Protein AF-A0A1K1NBU8-F1 (afdb_monomer_lite)

Foldseek 3Di:
DDDDDDDDDDDDDDDDDDDDDPVVVVVVVVVVVVVVVVVVVVVVVVVVVVVVVVVVVVVVVVVCVVVVAADDDDDPDDPDGFFDQKKKFEDAAQWLCNVLVCLVVVPADPHRMDPRPFNWHDHHDHPQFQQLRHPPDPDHLQRQFLVNCVNRNDAALGKGKTKMKIAGNDLADKFKKKKFKDKWFWDFDADPVRGTPVVDHIHTDPDPLLSLQCPLFKWKWKWDDDPPDIATGTPPPRMDIDIDRHMDMIMMMIHGHNFPLCLLVVNRRRDPHSVRSLVSLLCCQCCVSSQFAADDDDPDPVCRPVLRHDPDSDPVRSNVSSVVCVVVPVSVCRRRVRRVVSSVVNSVGGPDMDMIMGMDTPPPPD

Secondary structure (DSSP, 8-state):
------------------PPPHHHHHHHHHHHHHHHHHHHHHHHHHHHHHHHHHHHHHHHHHHHHHHTTS-----SS--PPPPPSEEEEE-SB--TTHHHHHHH-TTS-SSSB--TT----PPPB-TTS-SS-S--SS--GGG-BGGGHHHHS--TT-EEEEEEEEEESSTT-EEEEEEEEEEEEEE--B-TTSBB-TTSPPEE---HHHHHHHHHHSEEEEEEEETTEEEEEE--TTEEEEEEESSEEEEEEEE--SSHHHHHHT--TT---HHHHHHHHHHHHH-GGGT----S--S-TT-TTTTT--SS--HHHHHHHHHHHHH-HHHHHHHHHHHHHHHHHHHHH-SEEEEEEEEEE-----

pLDDT: mean 77.45, std 19.28, range [29.92, 98.06]

Structure (mmCIF, N/CA/C/O backbone):
data_AF-A0A1K1NBU8-F1
#
_entry.id   AF-A0A1K1NBU8-F1
#
loop_
_atom_site.group_PDB
_atom_site.id
_atom_site.type_symbol
_atom_site.label_atom_id
_atom_site.label_alt_id
_atom_site.label_comp_id
_atom_site.label_asym_id
_atom_site.label_entity_id
_atom_site.label_seq_id
_atom_site.pdbx_PDB_ins_code
_atom_site.Cartn_x
_atom_site.Cartn_y
_atom_site.Cartn_z
_atom_site.occupancy
_atom_site.B_iso_or_equiv
_atom_site.auth_seq_id
_atom_site.auth_comp_id
_atom_site.auth_asym_id
_atom_site.auth_atom_id
_atom_site.pdbx_PDB_model_num
ATOM 1 N N . MET A 1 1 ? 2.370 52.308 -29.254 1.00 31.05 1 MET A N 1
ATOM 2 C CA . MET A 1 1 ? 2.856 53.703 -29.295 1.00 31.05 1 MET A CA 1
ATOM 3 C C . MET A 1 1 ? 1.738 54.616 -28.825 1.00 31.05 1 MET A C 1
ATOM 5 O O . MET A 1 1 ? 0.657 54.473 -29.367 1.00 31.05 1 MET A O 1
ATOM 9 N N . SER A 1 2 ? 2.059 55.506 -27.872 1.00 33.78 2 SER A N 1
ATOM 10 C CA . SER A 1 2 ? 1.368 56.751 -27.459 1.00 33.78 2 SER A CA 1
ATOM 11 C C . SER A 1 2 ? -0.113 56.682 -27.047 1.00 33.78 2 SER A C 1
ATOM 13 O O . SER A 1 2 ? -0.916 56.074 -27.727 1.00 33.78 2 SER A O 1
ATOM 15 N N . ALA A 1 3 ? -0.595 57.335 -25.993 1.00 34.72 3 ALA A N 1
ATOM 16 C CA . ALA A 1 3 ? -0.037 58.286 -25.033 1.00 34.72 3 ALA A CA 1
ATOM 17 C C . ALA A 1 3 ? -0.920 58.157 -23.771 1.00 34.72 3 ALA A C 1
ATOM 19 O O . ALA A 1 3 ? -2.135 58.038 -23.886 1.00 34.72 3 ALA A O 1
ATOM 20 N N . LYS A 1 4 ? -0.336 57.926 -22.590 1.00 35.88 4 LYS A N 1
ATOM 21 C CA . LYS A 1 4 ? -0.165 58.949 -21.538 1.00 35.88 4 LYS A CA 1
ATOM 22 C C . LYS A 1 4 ? -1.468 59.712 -21.257 1.00 35.88 4 LYS A C 1
ATOM 24 O O . LYS A 1 4 ? -1.926 60.477 -22.089 1.00 35.88 4 LYS A O 1
ATOM 29 N N . ALA A 1 5 ? -2.116 59.366 -20.146 1.00 31.19 5 ALA A N 1
ATOM 30 C CA . ALA A 1 5 ? -1.955 60.068 -18.863 1.00 31.19 5 ALA A CA 1
ATOM 31 C C . ALA A 1 5 ? -2.835 61.328 -18.867 1.00 31.19 5 ALA A C 1
ATOM 33 O O . ALA A 1 5 ? -2.701 62.170 -19.741 1.00 31.19 5 ALA A O 1
ATOM 34 N N . PHE A 1 6 ? -3.907 61.317 -18.077 1.00 30.52 6 PHE A N 1
ATOM 35 C CA . PHE A 1 6 ? -3.931 61.933 -16.744 1.00 30.52 6 PHE A CA 1
ATOM 36 C C . PHE A 1 6 ? -3.823 63.458 -16.808 1.00 30.52 6 PHE A C 1
ATOM 38 O O . PHE A 1 6 ? -2.964 64.007 -17.483 1.00 30.52 6 PHE A O 1
ATOM 45 N N . ASP A 1 7 ? -4.689 64.088 -16.024 1.00 31.86 7 ASP A N 1
ATOM 46 C CA . ASP A 1 7 ? -4.753 65.518 -15.747 1.00 31.86 7 ASP A CA 1
ATOM 47 C C . ASP A 1 7 ? -5.231 66.414 -16.891 1.00 31.86 7 ASP A C 1
ATOM 49 O O . ASP A 1 7 ? -4.489 66.852 -17.760 1.00 31.86 7 ASP A O 1
ATOM 53 N N . ALA A 1 8 ? -6.484 66.847 -16.803 1.00 33.66 8 ALA A N 1
ATOM 54 C CA . ALA A 1 8 ? -6.771 67.939 -15.879 1.00 33.66 8 ALA A CA 1
ATOM 55 C C . ALA A 1 8 ? -8.261 68.288 -15.942 1.00 33.66 8 ALA A C 1
ATOM 57 O O . ALA A 1 8 ? -8.790 68.737 -16.957 1.00 33.66 8 ALA A O 1
ATOM 58 N N . LEU A 1 9 ? -8.922 68.147 -14.793 1.00 32.19 9 LEU A N 1
ATOM 59 C CA . LEU A 1 9 ? -9.909 69.130 -14.364 1.00 32.19 9 LEU A CA 1
ATOM 60 C C . LEU A 1 9 ? -9.382 70.537 -14.665 1.00 32.19 9 LEU A C 1
ATOM 62 O O . LEU A 1 9 ? -8.269 70.833 -14.243 1.00 32.19 9 LEU A O 1
ATOM 66 N N . SER A 1 10 ? -10.184 71.403 -15.292 1.00 32.91 10 SER A N 1
ATOM 67 C CA . SER A 1 10 ? -10.327 72.821 -14.911 1.00 32.91 10 SER A CA 1
ATOM 68 C C . SER A 1 10 ? -10.975 73.643 -16.031 1.00 32.91 10 SER A C 1
ATOM 70 O O . SER A 1 10 ? -10.410 73.773 -17.112 1.00 32.91 10 SER A O 1
ATOM 72 N N . LYS A 1 11 ? -12.101 74.278 -15.666 1.00 35.25 11 LYS A N 1
ATOM 73 C CA . LYS A 1 11 ? -12.740 75.473 -16.264 1.00 35.25 11 LYS A CA 1
ATOM 74 C C . LYS A 1 11 ? -13.507 75.223 -17.569 1.00 35.25 11 LYS A C 1
ATOM 76 O O . LYS A 1 11 ? -12.934 74.895 -18.593 1.00 35.25 11 LYS A O 1
ATOM 81 N N . SER A 1 12 ? -14.847 75.212 -17.543 1.00 30.58 12 SER A N 1
ATOM 82 C CA . SER A 1 12 ? -15.739 76.395 -17.432 1.00 30.58 12 SER A CA 1
ATOM 83 C C . SER A 1 12 ? -15.364 77.454 -18.474 1.00 30.58 12 SER A C 1
ATOM 85 O O . SER A 1 12 ? -14.200 77.787 -18.621 1.00 30.58 12 SER A O 1
ATOM 87 N N . SER A 1 13 ? -16.252 78.076 -19.228 1.00 32.72 13 SER A N 1
ATOM 88 C CA . SER A 1 13 ? -17.705 78.225 -19.211 1.00 32.72 13 SER A CA 1
ATOM 89 C C . SER A 1 13 ? -17.973 79.139 -20.405 1.00 32.72 13 SER A C 1
ATOM 91 O O . SER A 1 13 ? -17.231 80.100 -20.546 1.00 32.72 13 SER A O 1
ATOM 93 N N . ASP A 1 14 ? -18.995 78.884 -21.214 1.00 32.81 14 ASP A N 1
ATOM 94 C CA . ASP A 1 14 ? -19.857 79.961 -21.708 1.00 32.81 14 ASP A CA 1
ATOM 95 C C . ASP A 1 14 ? -21.120 79.350 -22.311 1.00 32.81 14 ASP A C 1
ATOM 97 O O . ASP A 1 14 ? -21.122 78.690 -23.348 1.00 32.81 14 ASP A O 1
ATOM 101 N N . VAL A 1 15 ? -22.203 79.529 -21.561 1.00 38.03 15 VAL A N 1
ATOM 102 C CA . VAL A 1 15 ? -23.571 79.210 -21.946 1.00 38.03 15 VAL A CA 1
ATOM 103 C C . VAL A 1 15 ? -24.198 80.495 -22.464 1.00 38.03 15 VAL A C 1
ATOM 105 O O . VAL A 1 15 ? -24.236 81.491 -21.748 1.00 38.03 15 VAL A O 1
ATOM 108 N N . SER A 1 16 ? -24.760 80.453 -23.669 1.00 29.92 16 SER A N 1
ATOM 109 C CA . SER A 1 16 ? -25.847 81.335 -24.105 1.00 29.92 16 SER A CA 1
ATOM 110 C C . SER A 1 16 ? -26.448 80.770 -25.396 1.00 29.92 16 SER A C 1
ATOM 112 O O . SER A 1 16 ? -25.702 80.418 -26.298 1.00 29.92 16 SER A O 1
ATOM 114 N N . SER A 1 17 ? -27.753 80.679 -25.627 1.00 35.19 17 SER A N 1
ATOM 115 C CA . SER A 1 17 ? -28.949 80.656 -24.782 1.00 35.19 17 SER A CA 1
ATOM 116 C C . SER A 1 17 ? -30.118 80.387 -25.741 1.00 35.19 17 SER A C 1
ATOM 118 O O . SER A 1 17 ? -30.305 81.130 -26.697 1.00 35.19 17 SER A O 1
ATOM 120 N N . VAL A 1 18 ? -30.919 79.347 -25.503 1.00 39.12 18 VAL A N 1
ATOM 121 C CA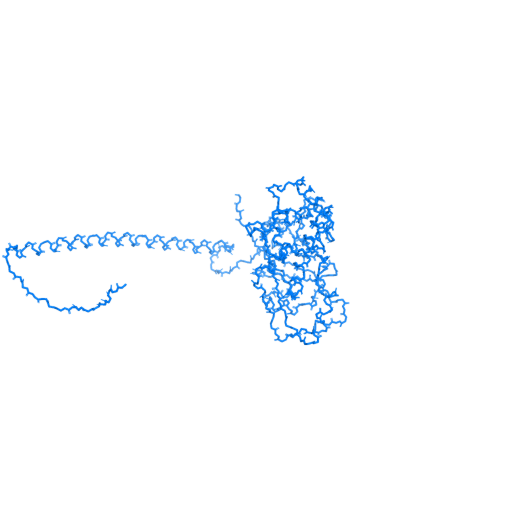 . VAL A 1 18 ? -32.333 79.309 -25.922 1.00 39.12 18 VAL A CA 1
ATOM 122 C C . VAL A 1 18 ? -33.097 78.615 -24.787 1.00 39.12 18 VAL A C 1
ATOM 124 O O . VAL A 1 18 ? -32.637 77.584 -24.294 1.00 39.12 18 VAL A O 1
ATOM 127 N N . PRO A 1 19 ? -34.193 79.206 -24.283 1.00 37.19 19 PRO A N 1
ATOM 128 C CA . PRO A 1 19 ? -34.644 78.989 -22.916 1.00 37.19 19 PRO A CA 1
ATOM 129 C C . PRO A 1 19 ? -35.511 77.735 -22.795 1.00 37.19 19 PRO A C 1
ATOM 131 O O . PRO A 1 19 ? -36.623 77.683 -23.315 1.00 37.19 19 PRO A O 1
ATOM 134 N N . GLN A 1 20 ? -35.043 76.752 -22.027 1.00 39.09 20 GLN A N 1
ATOM 135 C CA . GLN A 1 20 ? -35.946 75.846 -21.326 1.00 39.09 20 GLN A CA 1
ATOM 136 C C . GLN A 1 20 ? -36.119 76.380 -19.908 1.00 39.09 20 GLN A C 1
ATOM 138 O O . GLN A 1 20 ? -35.162 76.632 -19.181 1.00 39.09 20 GLN A O 1
ATOM 143 N N . THR A 1 21 ? -37.370 76.660 -19.575 1.00 45.50 21 THR A N 1
ATOM 144 C CA . THR A 1 21 ? -37.838 77.255 -18.327 1.00 45.50 21 THR A CA 1
ATOM 145 C C . THR A 1 21 ? -37.237 76.565 -17.100 1.00 45.50 21 THR A C 1
ATOM 147 O O . THR A 1 21 ? -37.168 75.340 -17.035 1.00 45.50 21 THR A O 1
ATOM 150 N N . ALA A 1 22 ? -36.866 77.350 -16.082 1.00 43.03 22 ALA A N 1
ATOM 151 C CA . ALA A 1 22 ? -36.301 76.866 -14.814 1.00 43.03 22 ALA A CA 1
ATOM 152 C C . ALA A 1 22 ? -37.199 75.845 -14.082 1.00 43.03 22 ALA A C 1
ATOM 154 O O . ALA A 1 22 ? -36.721 75.064 -13.269 1.00 43.03 22 ALA A O 1
ATOM 155 N N . GLN A 1 23 ? -38.496 75.798 -14.401 1.00 44.66 23 GLN A N 1
ATOM 156 C CA . GLN A 1 23 ? -39.409 74.760 -13.918 1.00 44.66 23 GLN A CA 1
ATOM 157 C C . GLN A 1 23 ? -39.287 73.430 -14.681 1.00 44.66 23 GLN A C 1
ATOM 159 O O . GLN A 1 23 ? -39.576 72.393 -14.100 1.00 44.66 23 GLN A O 1
ATOM 164 N N . SER A 1 24 ? -38.862 73.412 -15.949 1.00 47.19 24 SER A N 1
ATOM 165 C CA . SER A 1 24 ? -38.748 72.176 -16.741 1.00 47.19 24 SER A CA 1
ATOM 166 C C . SER A 1 24 ? -37.506 71.362 -16.373 1.00 47.19 24 SER A C 1
ATOM 168 O O . SER A 1 24 ? -37.615 70.150 -16.231 1.00 47.19 24 SER A O 1
ATOM 170 N N . GLN A 1 25 ? -36.355 72.010 -16.141 1.00 47.78 25 GLN A N 1
ATOM 171 C CA . GLN A 1 25 ? -35.139 71.315 -15.687 1.00 47.78 25 GLN A CA 1
ATOM 172 C C . GLN A 1 25 ? -35.276 70.784 -14.255 1.00 47.78 25 GLN A C 1
ATOM 174 O O . GLN A 1 25 ? -34.920 69.642 -14.004 1.00 47.78 25 GLN A O 1
ATOM 179 N N . VAL A 1 26 ? -35.879 71.553 -13.339 1.00 47.59 26 VAL A N 1
ATOM 180 C CA . VAL A 1 26 ? -36.121 71.103 -11.954 1.00 47.59 26 VAL A CA 1
ATOM 181 C C . VAL A 1 26 ? -37.129 69.949 -11.903 1.00 47.59 26 VAL A C 1
ATOM 183 O O . VAL A 1 26 ? -36.918 68.993 -11.165 1.00 47.59 26 VAL A O 1
ATOM 186 N N . ASN A 1 27 ? -38.191 69.982 -12.719 1.00 52.09 27 ASN A N 1
ATOM 187 C CA . ASN A 1 27 ? -39.161 68.883 -12.766 1.00 52.09 27 ASN A CA 1
ATOM 188 C C . ASN A 1 27 ? -38.612 67.625 -13.462 1.00 52.09 27 ASN A C 1
ATOM 190 O O . ASN A 1 27 ? -38.954 66.527 -13.028 1.00 52.09 27 ASN A O 1
ATOM 194 N N . GLN A 1 28 ? -37.772 67.754 -14.500 1.00 52.31 28 GLN A N 1
ATOM 195 C CA . GLN A 1 28 ? -37.094 66.608 -15.127 1.00 52.31 28 GLN A CA 1
ATOM 196 C C . GLN A 1 28 ? -36.031 66.003 -14.203 1.00 52.31 28 GLN A C 1
ATOM 198 O O . GLN A 1 28 ? -36.032 64.789 -14.024 1.00 52.31 28 GLN A O 1
ATOM 203 N N . ASP A 1 29 ? -35.217 66.823 -13.530 1.00 56.12 29 ASP A N 1
ATOM 204 C CA . ASP A 1 29 ? -34.244 66.346 -12.539 1.00 56.12 29 ASP A CA 1
ATOM 205 C C . ASP A 1 29 ? -34.929 65.672 -11.338 1.00 56.12 29 ASP A C 1
ATOM 207 O O . ASP A 1 29 ? -34.442 64.653 -10.847 1.00 56.12 29 ASP A O 1
ATOM 211 N N . ASP A 1 30 ? -36.077 66.176 -10.869 1.00 60.38 30 ASP A N 1
ATOM 212 C CA . ASP A 1 30 ? -36.839 65.548 -9.781 1.00 60.38 30 ASP A CA 1
ATOM 213 C C . ASP A 1 30 ? -37.566 64.262 -10.215 1.00 60.38 30 ASP A C 1
ATOM 215 O O . ASP A 1 30 ? -37.619 63.300 -9.442 1.00 60.38 30 ASP A O 1
ATOM 219 N N . GLU A 1 31 ? -38.107 64.201 -11.436 1.00 60.97 31 GLU A N 1
ATOM 220 C CA . GLU A 1 31 ? -38.686 62.986 -12.034 1.00 60.97 31 GLU A CA 1
ATOM 221 C C . GLU A 1 31 ? -37.622 61.900 -12.241 1.00 60.97 31 GLU A C 1
ATOM 223 O O . GLU A 1 31 ? -37.828 60.743 -11.856 1.00 60.97 31 GLU A O 1
ATOM 228 N N . ASP A 1 32 ? -36.463 62.264 -12.785 1.00 60.22 32 ASP A N 1
ATOM 229 C CA . ASP A 1 32 ? -35.364 61.339 -13.050 1.00 60.22 32 ASP A CA 1
ATOM 230 C C . ASP A 1 32 ? -34.676 60.906 -11.748 1.00 60.22 32 ASP A C 1
ATOM 232 O O . ASP A 1 32 ? -34.380 59.719 -11.574 1.00 60.22 32 ASP A O 1
ATOM 236 N N . ARG A 1 33 ? -34.549 61.792 -10.746 1.00 59.84 33 ARG A N 1
ATOM 237 C CA . ARG A 1 33 ? -34.148 61.410 -9.377 1.00 59.84 33 ARG A CA 1
ATOM 238 C C . ARG A 1 33 ? -35.159 60.471 -8.731 1.00 59.84 33 ARG A C 1
ATOM 240 O O . ARG A 1 33 ? -34.742 59.495 -8.106 1.00 59.84 33 ARG A O 1
ATOM 247 N N . LYS A 1 34 ? -36.469 60.702 -8.874 1.00 62.91 34 LYS A N 1
ATOM 248 C CA . LYS A 1 34 ? -37.507 59.790 -8.355 1.00 62.91 34 LYS A CA 1
ATOM 249 C C . LYS A 1 34 ? -37.447 58.421 -9.034 1.00 62.91 34 LYS A C 1
ATOM 251 O O . LYS A 1 34 ? -37.528 57.411 -8.335 1.00 62.91 34 LYS A O 1
ATOM 256 N N . LYS A 1 35 ? -37.227 58.360 -10.352 1.00 59.94 35 LYS A N 1
ATOM 257 C CA . LYS A 1 35 ? -37.050 57.103 -11.105 1.00 59.94 35 LYS A CA 1
ATOM 258 C C . LYS A 1 35 ? -35.768 56.371 -10.707 1.00 59.94 35 LYS A C 1
ATOM 260 O O . LYS A 1 35 ? -35.819 55.171 -10.441 1.00 59.94 35 LYS A O 1
ATOM 265 N N . LEU A 1 36 ? -34.644 57.073 -10.553 1.00 58.59 36 LEU A N 1
ATOM 266 C CA . LEU A 1 36 ? -33.380 56.498 -10.074 1.00 58.59 36 LEU A CA 1
ATOM 267 C C . LEU A 1 36 ? -33.479 55.994 -8.627 1.00 58.59 36 LEU A C 1
ATOM 269 O O . LEU A 1 36 ? -32.977 54.913 -8.313 1.00 58.59 36 LEU A O 1
ATOM 273 N N . LEU A 1 37 ? -34.167 56.727 -7.746 1.00 58.19 37 LEU A N 1
ATOM 274 C CA . LEU A 1 37 ? -34.439 56.298 -6.371 1.00 58.19 37 LEU A CA 1
ATOM 275 C C . LEU A 1 37 ? -35.391 55.094 -6.328 1.00 58.19 37 LEU A C 1
ATOM 277 O O . LEU A 1 37 ? -35.180 54.191 -5.520 1.00 58.19 37 LEU A O 1
ATOM 281 N N . ALA A 1 38 ? -36.396 55.032 -7.205 1.00 59.72 38 ALA A N 1
ATOM 282 C CA . ALA A 1 38 ? -37.303 53.889 -7.317 1.00 59.72 38 ALA A CA 1
ATOM 283 C C . ALA A 1 38 ? -36.588 52.632 -7.845 1.00 59.72 38 ALA A C 1
ATOM 285 O O . ALA A 1 38 ? -36.789 51.541 -7.309 1.00 59.72 38 ALA A O 1
ATOM 286 N N . ILE A 1 39 ? -35.693 52.778 -8.829 1.00 59.25 39 ILE A N 1
ATOM 287 C CA . ILE A 1 39 ? -34.855 51.684 -9.345 1.00 59.25 39 ILE A CA 1
ATOM 288 C C . ILE A 1 39 ? -33.865 51.206 -8.271 1.00 59.25 39 ILE A C 1
ATOM 290 O O . ILE A 1 39 ? -33.751 50.001 -8.047 1.00 59.25 39 ILE A O 1
ATOM 294 N N . ARG A 1 40 ? -33.206 52.123 -7.543 1.00 54.97 40 ARG A N 1
ATOM 295 C CA . ARG A 1 40 ? -32.315 51.774 -6.421 1.00 54.97 40 ARG A CA 1
ATOM 296 C C . ARG A 1 40 ? -33.061 51.067 -5.291 1.00 54.97 40 ARG A C 1
ATOM 298 O O . ARG A 1 40 ? -32.562 50.060 -4.805 1.00 54.97 40 ARG A O 1
ATOM 305 N N . LYS A 1 41 ? -34.265 51.515 -4.916 1.00 56.41 41 LYS A N 1
ATOM 306 C CA . LYS A 1 41 ? -35.107 50.836 -3.912 1.00 56.41 41 LYS A CA 1
ATOM 307 C C . LYS A 1 41 ? -35.545 49.443 -4.374 1.00 56.41 41 LYS A C 1
ATOM 309 O O . LYS A 1 41 ? -35.457 48.499 -3.596 1.00 56.41 41 LYS A O 1
ATOM 314 N N . ARG A 1 42 ? -35.952 49.282 -5.640 1.00 54.34 42 ARG A N 1
ATOM 315 C CA . ARG A 1 42 ? -36.339 47.976 -6.207 1.00 54.34 42 ARG A CA 1
ATOM 316 C C . ARG A 1 42 ? -35.165 46.994 -6.258 1.00 54.34 42 ARG A C 1
ATOM 318 O O . ARG A 1 42 ? -35.352 45.817 -5.963 1.00 54.34 42 ARG A O 1
ATOM 325 N N . ASN A 1 43 ? -33.965 47.469 -6.586 1.00 54.28 43 ASN A N 1
ATOM 326 C CA . ASN A 1 43 ? -32.761 46.642 -6.570 1.00 54.28 43 ASN A CA 1
ATOM 327 C C . ASN A 1 43 ? -32.313 46.335 -5.131 1.00 54.28 43 ASN A C 1
ATOM 329 O O . ASN A 1 43 ? -31.985 45.192 -4.849 1.00 54.28 43 ASN A O 1
ATOM 333 N N . LEU A 1 44 ? -32.396 47.287 -4.195 1.00 55.88 44 LEU A N 1
ATOM 334 C CA . LEU A 1 44 ? -32.039 47.080 -2.784 1.00 55.88 44 LEU A CA 1
ATOM 335 C C . LEU A 1 44 ? -32.964 46.073 -2.075 1.00 55.88 44 LEU A C 1
ATOM 337 O O . LEU A 1 44 ? -32.487 45.271 -1.284 1.00 55.88 44 LEU A O 1
ATOM 341 N N . ILE A 1 45 ? -34.263 46.050 -2.399 1.00 58.75 45 ILE A N 1
ATOM 342 C CA . ILE A 1 45 ? -35.212 45.041 -1.885 1.00 58.75 45 ILE A CA 1
ATOM 343 C C . ILE A 1 45 ? -34.903 43.645 -2.458 1.00 58.75 45 ILE A C 1
ATOM 345 O O . ILE A 1 45 ? -34.983 42.644 -1.743 1.00 58.75 45 ILE A O 1
ATOM 349 N N . ARG A 1 46 ? -34.496 43.563 -3.733 1.00 54.41 46 ARG A N 1
ATOM 350 C CA . ARG A 1 46 ? -34.045 42.306 -4.356 1.00 54.41 46 ARG A CA 1
ATOM 351 C C . ARG A 1 46 ? -32.712 41.814 -3.775 1.00 54.41 46 ARG A C 1
ATOM 353 O O . ARG A 1 46 ? -32.574 40.621 -3.544 1.00 54.41 46 ARG A O 1
ATOM 360 N N . PHE A 1 47 ? -31.774 42.710 -3.459 1.00 55.09 47 PHE A N 1
ATOM 361 C CA . PHE A 1 47 ? -30.527 42.353 -2.768 1.00 55.09 47 PHE A CA 1
ATOM 362 C C . PHE A 1 47 ? -30.754 41.975 -1.298 1.00 55.09 47 PHE A C 1
ATOM 364 O O . PHE A 1 47 ? -30.143 41.027 -0.821 1.00 55.09 47 PHE A O 1
ATOM 371 N N . GLY A 1 48 ? -31.661 42.656 -0.591 1.00 57.66 48 GLY A N 1
ATOM 372 C CA . GLY A 1 48 ? -31.997 42.338 0.799 1.00 57.66 48 GLY A CA 1
ATOM 373 C C . GLY A 1 48 ? -32.680 40.976 0.949 1.00 57.66 48 GLY A C 1
ATOM 374 O O . GLY A 1 48 ? -32.309 40.198 1.819 1.00 57.66 48 GLY A O 1
ATOM 375 N N . SER A 1 49 ? -33.626 40.647 0.063 1.00 62.75 49 SER A N 1
ATOM 376 C CA . SER A 1 49 ? -34.280 39.327 0.059 1.00 62.75 49 SER A CA 1
ATOM 377 C C . SER A 1 49 ? -33.331 38.196 -0.350 1.00 62.75 49 SER A C 1
ATOM 379 O O . SER A 1 49 ? -33.375 37.128 0.257 1.00 62.75 49 SER A O 1
ATOM 381 N N . LEU A 1 50 ? -32.423 38.436 -1.304 1.00 63.41 50 LEU A N 1
ATOM 382 C CA . LEU A 1 50 ? -31.393 37.464 -1.677 1.00 63.41 50 LEU A CA 1
ATOM 383 C C . LEU A 1 50 ? -30.366 37.247 -0.554 1.00 63.41 50 LEU A C 1
ATOM 385 O O . LEU A 1 50 ? -29.964 36.114 -0.320 1.00 63.41 50 LEU A O 1
ATOM 389 N N . ALA A 1 51 ? -29.981 38.300 0.174 1.00 66.31 51 ALA A N 1
ATOM 390 C CA . ALA A 1 51 ? -29.068 38.192 1.312 1.00 66.31 51 ALA A CA 1
ATOM 391 C C . ALA A 1 51 ? -29.689 37.413 2.482 1.00 66.31 51 ALA A C 1
ATOM 393 O O . ALA A 1 51 ? -29.011 36.592 3.092 1.00 66.31 51 ALA A O 1
ATOM 394 N N . VAL A 1 52 ? -30.983 37.613 2.763 1.00 73.56 52 VAL A N 1
ATOM 395 C CA . VAL A 1 52 ? -31.702 36.828 3.781 1.00 73.56 52 VAL A CA 1
ATOM 396 C C . VAL A 1 52 ? -31.818 35.364 3.356 1.00 73.56 52 VAL A C 1
ATOM 398 O O . VAL A 1 52 ? -31.552 34.485 4.168 1.00 73.56 52 VAL A O 1
ATOM 401 N N . LEU A 1 53 ? -32.143 35.081 2.089 1.00 70.56 53 LEU A N 1
ATOM 402 C CA . LEU A 1 53 ? -32.188 33.705 1.585 1.00 70.56 53 LEU A CA 1
ATOM 403 C C . LEU A 1 53 ? -30.806 33.040 1.652 1.00 70.56 53 LEU A C 1
ATOM 405 O O . LEU A 1 53 ? -30.698 31.918 2.129 1.00 70.56 53 LEU A O 1
ATOM 409 N N . ALA A 1 54 ? -29.749 33.739 1.236 1.00 71.12 54 ALA A N 1
ATOM 410 C CA . ALA A 1 54 ? -28.378 33.243 1.310 1.00 71.12 54 ALA A CA 1
ATOM 411 C C . ALA A 1 54 ? -27.939 32.995 2.759 1.00 71.12 54 ALA A C 1
ATOM 413 O O . ALA A 1 54 ? -27.289 31.992 3.026 1.00 71.12 54 ALA A O 1
ATOM 414 N N . PHE A 1 55 ? -28.340 33.851 3.703 1.00 73.75 55 PHE A N 1
ATOM 415 C CA . PHE A 1 55 ? -28.078 33.644 5.125 1.00 73.75 55 PHE A CA 1
ATOM 416 C C . PHE A 1 55 ? -28.841 32.437 5.681 1.00 73.75 55 PHE A C 1
ATOM 418 O O . PHE A 1 55 ? -28.269 31.657 6.429 1.00 73.75 55 PHE A O 1
ATOM 425 N N . VAL A 1 56 ? -30.102 32.236 5.285 1.00 78.50 56 VAL A N 1
ATOM 426 C CA . VAL A 1 56 ? -30.896 31.060 5.676 1.00 78.50 56 VAL A CA 1
ATOM 427 C C . VAL A 1 56 ? -30.307 29.780 5.081 1.00 78.50 56 VAL A C 1
ATOM 429 O O . VAL A 1 56 ? -30.156 28.794 5.793 1.00 78.50 56 VAL A O 1
ATOM 432 N N . VAL A 1 57 ? -29.910 29.797 3.807 1.00 74.75 57 VAL A N 1
ATOM 433 C CA . VAL A 1 57 ? -29.226 28.670 3.155 1.00 74.75 57 VAL A CA 1
ATOM 434 C C . VAL A 1 57 ? -27.872 28.405 3.809 1.00 74.75 57 VAL A C 1
ATOM 436 O O . VAL A 1 57 ? -27.539 27.251 4.039 1.00 74.75 57 VAL A O 1
ATOM 439 N N . TRP A 1 58 ? -27.116 29.439 4.181 1.00 76.25 58 TRP A N 1
ATOM 440 C CA . TRP A 1 58 ? -25.867 29.297 4.932 1.00 76.25 58 TRP A CA 1
ATOM 441 C C . TRP A 1 58 ? -26.101 28.753 6.349 1.00 76.25 58 TRP A C 1
ATOM 443 O O . TRP A 1 58 ? -25.333 27.919 6.821 1.00 76.25 58 TRP A O 1
ATOM 453 N N . LEU A 1 59 ? -27.198 29.137 7.008 1.00 75.25 59 LEU A N 1
ATOM 454 C CA . LEU A 1 59 ? -27.603 28.583 8.299 1.00 75.25 59 LEU A CA 1
ATOM 455 C C . LEU A 1 59 ? -27.947 27.094 8.167 1.00 75.25 59 LEU A C 1
ATOM 457 O O . LEU A 1 59 ? -27.476 26.284 8.951 1.00 75.25 59 LEU A O 1
ATOM 461 N N . PHE A 1 60 ? -28.706 26.703 7.141 1.00 68.62 60 PHE A N 1
ATOM 462 C CA . PHE A 1 60 ? -28.995 25.293 6.887 1.00 68.62 60 PHE A CA 1
ATOM 463 C C . PHE A 1 60 ? -27.769 24.515 6.415 1.00 68.62 60 PHE A C 1
ATOM 465 O O . PHE A 1 60 ? -27.634 23.366 6.797 1.00 68.62 60 PHE A O 1
ATOM 472 N N . ALA A 1 61 ? -26.850 25.116 5.660 1.00 64.12 61 ALA A N 1
ATOM 473 C CA . ALA A 1 61 ? -25.596 24.483 5.261 1.00 64.12 61 ALA A CA 1
ATOM 474 C C . ALA A 1 61 ? -24.651 24.294 6.454 1.00 64.12 61 ALA A C 1
ATOM 476 O O . ALA A 1 61 ? -23.999 23.264 6.556 1.00 64.12 61 ALA A O 1
ATOM 477 N N . THR A 1 62 ? -24.610 25.247 7.391 1.00 64.12 62 THR A N 1
ATOM 478 C CA . THR A 1 62 ? -23.850 25.101 8.642 1.00 64.12 62 THR A CA 1
ATOM 479 C C . THR A 1 62 ? -24.513 24.090 9.572 1.00 64.12 62 THR A C 1
ATOM 481 O O . THR A 1 62 ? -23.815 23.231 10.092 1.00 64.12 62 THR A O 1
ATOM 484 N N . ILE A 1 63 ? -25.844 24.091 9.714 1.00 57.91 63 ILE A N 1
ATOM 485 C CA . ILE A 1 63 ? -26.577 23.049 10.451 1.00 57.91 63 ILE A CA 1
ATOM 486 C C . ILE A 1 63 ? -26.374 21.682 9.791 1.00 57.91 63 ILE A C 1
ATOM 488 O O . ILE A 1 63 ? -26.105 20.725 10.500 1.00 57.91 63 ILE A O 1
ATOM 492 N N . ALA A 1 64 ? -26.441 21.571 8.464 1.00 56.94 64 ALA A N 1
ATOM 493 C CA . ALA A 1 64 ? -26.238 20.322 7.733 1.00 56.94 64 ALA A CA 1
ATOM 494 C C . ALA A 1 64 ? -24.792 19.835 7.831 1.00 56.94 64 ALA A C 1
ATOM 496 O O . ALA A 1 64 ? -24.585 18.657 8.065 1.00 56.94 64 ALA A O 1
ATOM 497 N N . TRP A 1 65 ? -23.793 20.716 7.750 1.00 53.28 65 TRP A N 1
ATOM 498 C CA . TRP A 1 65 ? -22.392 20.355 7.985 1.00 53.28 65 TRP A CA 1
ATOM 499 C C . TRP A 1 65 ? -22.157 19.909 9.438 1.00 53.28 65 TRP A C 1
ATOM 501 O O . TRP A 1 65 ? -21.450 18.937 9.682 1.00 53.28 65 TRP A O 1
ATOM 511 N N . PHE A 1 66 ? -22.824 20.545 10.409 1.00 47.19 66 PHE A N 1
ATOM 512 C CA . PHE A 1 66 ? -22.808 20.110 11.811 1.00 47.19 66 PHE A CA 1
ATOM 513 C C . PHE A 1 66 ? -23.586 18.803 12.055 1.00 47.19 66 PHE A C 1
ATOM 515 O O . PHE A 1 66 ? -23.182 18.016 12.906 1.00 47.19 66 PHE A O 1
ATOM 522 N N . THR A 1 67 ? -24.673 18.557 11.321 1.00 53.22 67 THR A N 1
ATOM 523 C CA . THR A 1 67 ? -25.533 17.364 11.457 1.00 53.22 67 THR A CA 1
ATOM 524 C C . THR A 1 67 ? -24.948 16.168 10.705 1.00 53.22 67 THR A C 1
ATOM 526 O O . THR A 1 67 ? -25.047 15.040 11.168 1.00 53.22 67 THR A O 1
ATOM 529 N N . SER A 1 68 ? -24.277 16.408 9.579 1.00 53.09 68 SER A N 1
ATOM 530 C CA . SER A 1 68 ? -23.647 15.379 8.751 1.00 53.09 68 SER A CA 1
ATOM 531 C C . SER A 1 68 ? -22.336 14.864 9.339 1.00 53.09 68 SER A C 1
ATOM 533 O O . SER A 1 68 ? -21.799 13.898 8.810 1.00 53.09 68 SER A O 1
ATOM 535 N N . ASN A 1 69 ? -21.825 15.483 10.412 1.00 48.09 69 ASN A N 1
ATOM 536 C CA . ASN A 1 69 ? -20.557 15.085 11.015 1.00 48.09 69 ASN A CA 1
ATOM 537 C C . ASN A 1 69 ? -20.674 14.512 12.436 1.00 48.09 69 ASN A C 1
ATOM 539 O O . ASN A 1 69 ? -19.644 14.146 12.995 1.00 48.09 69 ASN A O 1
ATOM 543 N N . ARG A 1 70 ? -21.872 14.443 13.054 1.00 47.50 70 ARG A N 1
ATOM 544 C CA . ARG A 1 70 ? -22.078 13.839 14.394 1.00 47.50 70 ARG A CA 1
ATOM 545 C C . ARG A 1 70 ? -23.511 13.334 14.587 1.00 47.50 70 ARG A C 1
ATOM 547 O O . ARG A 1 70 ? -24.461 14.074 14.355 1.00 47.50 70 ARG A O 1
ATOM 554 N N . SER A 1 71 ? -23.672 12.120 15.116 1.00 48.28 71 SER A N 1
ATOM 555 C CA . SER A 1 71 ? -24.941 11.636 15.672 1.00 48.28 71 SER A CA 1
ATOM 556 C C . SER A 1 71 ? -25.317 12.476 16.901 1.00 48.28 71 SER A C 1
ATOM 558 O O . SER A 1 71 ? -24.679 12.382 17.952 1.00 48.28 71 SER A O 1
ATOM 560 N N . VAL A 1 72 ? -26.317 13.349 16.769 1.00 45.72 72 VAL A N 1
ATOM 561 C CA . VAL A 1 72 ? -26.810 14.199 17.863 1.00 45.72 72 VAL A CA 1
ATOM 562 C C . VAL A 1 72 ? -27.988 13.505 18.548 1.00 45.72 72 VAL A C 1
ATOM 564 O O . VAL A 1 72 ? -29.104 13.532 18.037 1.00 45.72 72 VAL A O 1
ATOM 567 N N . GLU A 1 73 ? -27.770 12.925 19.729 1.00 42.66 73 GLU A N 1
ATOM 568 C CA . GLU A 1 73 ? -28.869 12.574 20.636 1.00 42.66 73 GLU A CA 1
ATOM 569 C C . GLU A 1 73 ? -29.281 13.814 21.442 1.00 42.66 73 GLU A C 1
ATOM 571 O O . GLU A 1 73 ? -28.527 14.352 22.254 1.00 42.66 73 GLU A O 1
ATOM 576 N N . GLY A 1 74 ? -30.488 14.315 21.174 1.00 36.12 74 GLY A N 1
ATOM 577 C CA . GLY A 1 74 ? -31.050 15.492 21.827 1.00 36.12 74 GLY A CA 1
ATOM 578 C C . GLY A 1 74 ? -31.925 15.135 23.026 1.00 36.12 74 GLY A C 1
ATOM 579 O O . GLY A 1 74 ? -33.094 14.802 22.860 1.00 36.12 74 GLY A O 1
ATOM 580 N N . SER A 1 75 ? -31.404 15.325 24.238 1.00 38.56 75 SER A N 1
ATOM 581 C CA . SER A 1 75 ? -32.221 15.659 25.410 1.00 38.56 75 SER A CA 1
ATOM 582 C C . SER A 1 75 ? -31.623 16.895 26.075 1.00 38.56 75 SER A C 1
ATOM 584 O O . SER A 1 75 ? -30.409 17.004 26.248 1.00 38.56 75 SER A O 1
ATOM 586 N N . GLY A 1 76 ? -32.475 17.886 26.336 1.00 38.19 76 GLY A N 1
ATOM 587 C CA . GLY A 1 76 ? -32.081 19.242 26.692 1.00 38.19 76 GLY A CA 1
ATOM 588 C C . GLY A 1 76 ? -31.099 19.310 27.862 1.00 38.19 76 GLY A C 1
ATOM 589 O O . GLY A 1 76 ? -31.292 18.674 28.892 1.00 38.19 76 GLY A O 1
ATOM 590 N N . MET A 1 77 ? -30.107 20.194 27.711 1.00 36.00 77 MET A N 1
ATOM 591 C CA . MET A 1 77 ? -29.239 20.707 28.778 1.00 36.00 77 MET A CA 1
ATOM 592 C C . MET A 1 77 ? -27.941 19.930 29.089 1.00 36.00 77 MET A C 1
ATOM 594 O O . MET A 1 77 ? -27.504 19.894 30.229 1.00 36.00 77 MET A O 1
ATOM 598 N N . GLN A 1 78 ? -27.244 19.413 28.073 1.00 31.62 78 GLN A N 1
ATOM 599 C CA . GLN A 1 78 ? -25.768 19.400 27.990 1.00 31.62 78 GLN A CA 1
ATOM 600 C C . GLN A 1 78 ? -25.369 18.894 26.599 1.00 31.62 78 GLN A C 1
ATOM 602 O O . GLN A 1 78 ? -25.524 17.716 26.304 1.00 31.62 78 GLN A O 1
ATOM 607 N N . ILE A 1 79 ? -24.850 19.767 25.729 1.00 34.50 79 ILE A N 1
ATOM 608 C CA . ILE A 1 79 ? -24.252 19.329 24.461 1.00 34.50 79 ILE A CA 1
ATOM 609 C C . ILE A 1 79 ? -22.884 18.730 24.804 1.00 34.50 79 ILE A C 1
ATOM 611 O O . ILE A 1 79 ? -21.885 19.441 24.890 1.00 34.50 79 ILE A O 1
ATOM 615 N N . LYS A 1 80 ? -22.849 17.424 25.063 1.00 35.97 80 LYS A N 1
ATOM 616 C CA . LYS A 1 80 ? -21.632 16.621 24.943 1.00 35.97 80 LYS A CA 1
ATOM 617 C C . LYS A 1 80 ? -21.736 15.880 23.619 1.00 35.97 80 LYS A C 1
ATOM 619 O O . LYS A 1 80 ? -22.804 15.370 23.299 1.00 35.97 80 LYS A O 1
ATOM 624 N N . ALA A 1 81 ? -20.658 15.864 22.839 1.00 40.28 81 ALA A N 1
ATOM 625 C CA . ALA A 1 81 ? -20.582 14.964 21.697 1.00 40.28 81 ALA A CA 1
ATOM 626 C C . ALA A 1 81 ? -20.847 13.544 22.223 1.00 40.28 81 ALA A C 1
ATOM 628 O O . ALA A 1 81 ? -20.127 13.092 23.116 1.00 40.28 81 ALA A O 1
ATOM 629 N N . GLY A 1 82 ? -21.920 12.904 21.752 1.00 49.81 82 GLY A N 1
ATOM 630 C CA . GLY A 1 82 ? -22.110 11.475 21.973 1.00 49.81 82 GLY A CA 1
ATOM 631 C C . GLY A 1 82 ? -20.891 10.758 21.409 1.00 49.81 82 GLY A C 1
ATOM 632 O O . GLY A 1 82 ? -20.385 11.157 20.355 1.00 49.81 82 GLY A O 1
ATOM 633 N N . GLY A 1 83 ? -20.366 9.781 22.145 1.00 63.88 83 GLY A N 1
ATOM 634 C CA . GLY A 1 83 ? -19.256 8.988 21.635 1.00 63.88 83 GLY A CA 1
ATOM 635 C C . GLY A 1 83 ? -19.662 8.262 20.353 1.00 63.88 83 GLY A C 1
ATOM 636 O O . GLY A 1 83 ? -20.850 8.017 20.137 1.00 63.88 83 GLY A O 1
ATOM 637 N N . MET A 1 84 ? -18.699 7.929 19.492 1.00 75.25 84 MET A N 1
ATOM 638 C CA . MET A 1 84 ? -18.992 7.040 18.361 1.00 75.25 84 MET A CA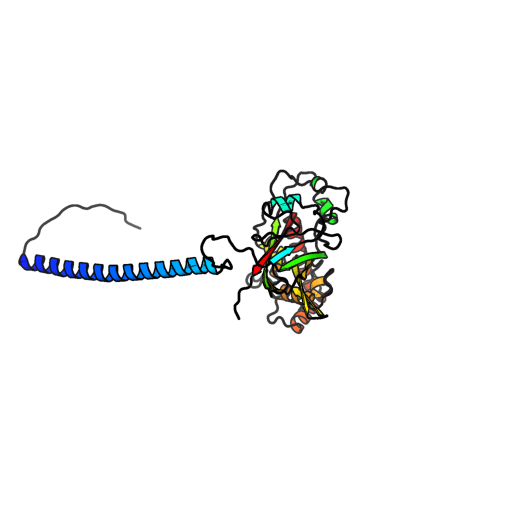 1
ATOM 639 C C . MET A 1 84 ? -19.568 5.716 18.888 1.00 75.25 84 MET A C 1
ATOM 641 O O . MET A 1 84 ? -19.125 5.255 19.941 1.00 75.25 84 MET A O 1
ATOM 645 N N . PRO A 1 85 ? -20.517 5.076 18.180 1.00 85.88 85 PRO A N 1
ATOM 646 C CA . PRO A 1 85 ? -21.158 3.841 18.640 1.00 85.88 85 PRO A CA 1
ATOM 647 C C . PRO A 1 85 ? -20.255 2.609 18.472 1.00 85.88 85 PRO A C 1
ATOM 649 O O . PRO A 1 85 ? -20.739 1.475 18.475 1.00 85.88 85 PRO A O 1
ATOM 652 N N . PHE A 1 86 ? -18.956 2.824 18.280 1.00 87.00 86 PHE A N 1
ATOM 653 C CA . PHE A 1 86 ? -17.945 1.797 18.142 1.00 87.00 86 PHE A CA 1
ATOM 654 C C . PHE A 1 86 ? -16.583 2.306 18.609 1.00 87.00 86 PHE A C 1
ATOM 656 O O . PHE A 1 86 ? -16.307 3.508 18.628 1.00 87.00 86 PHE A O 1
ATOM 663 N N . GLU A 1 87 ? -15.723 1.354 18.932 1.00 87.12 87 GLU A N 1
ATOM 664 C CA . GLU A 1 87 ? -14.302 1.539 19.178 1.00 87.12 87 GLU A CA 1
ATOM 665 C C . GLU A 1 87 ? -13.511 0.653 18.210 1.00 87.12 87 GLU A C 1
ATOM 667 O O . GLU A 1 87 ? -13.979 -0.410 17.800 1.00 87.12 87 GLU A O 1
ATOM 672 N N . LEU A 1 88 ? -12.302 1.071 17.851 1.00 86.69 88 LEU A N 1
ATOM 673 C CA . LEU A 1 88 ? -11.327 0.221 17.180 1.00 86.69 88 LEU A CA 1
ATOM 674 C C . LEU A 1 88 ? -10.308 -0.280 18.202 1.00 86.69 88 LEU A C 1
ATOM 676 O O . LEU A 1 88 ? -9.871 0.480 19.069 1.00 86.69 88 LEU A O 1
ATOM 680 N N . LYS A 1 89 ? -9.901 -1.543 18.086 1.00 85.38 89 LYS A N 1
ATOM 681 C CA . LYS A 1 89 ? -8.861 -2.158 18.917 1.00 85.38 89 LYS A CA 1
ATOM 682 C C . LYS A 1 89 ? -7.753 -2.771 18.082 1.00 85.38 89 LYS A C 1
ATOM 684 O O . LYS A 1 89 ? -7.988 -3.207 16.964 1.00 85.38 89 LYS A O 1
ATOM 689 N N . THR A 1 90 ? -6.558 -2.857 18.649 1.00 82.56 90 THR A N 1
ATOM 690 C CA . THR A 1 90 ? -5.411 -3.561 18.063 1.00 82.56 90 THR A CA 1
ATOM 691 C C . THR A 1 90 ? -4.785 -4.480 19.101 1.00 82.56 90 THR A C 1
ATOM 693 O O . THR A 1 90 ? -4.893 -4.253 20.307 1.00 82.56 90 THR A O 1
ATOM 696 N N . SER A 1 91 ? -4.125 -5.539 18.642 1.00 76.25 91 SER A N 1
ATOM 697 C CA . SER A 1 91 ? -3.430 -6.495 19.506 1.00 76.25 91 SER A CA 1
ATOM 698 C C . SER A 1 91 ? -2.016 -6.734 18.998 1.00 76.25 91 SER A C 1
ATOM 700 O O . SER A 1 91 ? -1.829 -6.985 17.809 1.00 76.25 91 SER A O 1
ATOM 702 N N . GLY A 1 92 ? -1.032 -6.708 19.891 1.00 76.69 92 GLY A N 1
ATOM 703 C CA . GLY A 1 92 ? 0.371 -6.912 19.547 1.00 76.69 92 GLY A CA 1
ATOM 704 C C . GLY A 1 92 ? 1.298 -6.260 20.567 1.00 76.69 92 GLY A C 1
ATOM 705 O O . GLY A 1 92 ? 0.892 -5.971 21.694 1.00 76.69 92 GLY A O 1
ATOM 706 N N . THR A 1 93 ? 2.537 -6.016 20.159 1.00 74.25 93 THR A N 1
ATOM 707 C CA . THR A 1 93 ? 3.561 -5.320 20.941 1.00 74.25 93 THR A CA 1
ATOM 708 C C . THR A 1 93 ? 3.974 -4.015 20.268 1.00 74.25 93 THR A C 1
ATOM 710 O O . THR A 1 93 ? 3.647 -3.759 19.108 1.00 74.25 93 THR A O 1
ATOM 713 N N . THR A 1 94 ? 4.724 -3.192 21.000 1.00 73.81 94 THR A N 1
ATOM 714 C CA . THR A 1 94 ? 5.374 -1.999 20.451 1.00 73.81 94 THR A CA 1
ATOM 715 C C . THR A 1 94 ? 6.317 -2.372 19.311 1.00 73.81 94 THR A C 1
ATOM 717 O O . THR A 1 94 ? 7.053 -3.357 19.402 1.00 73.81 94 THR A O 1
ATOM 720 N N . ALA A 1 95 ? 6.293 -1.569 18.255 1.00 76.94 95 ALA A N 1
ATOM 721 C CA . ALA A 1 95 ? 7.090 -1.781 17.060 1.00 76.94 95 ALA A CA 1
ATOM 722 C C . ALA A 1 95 ? 8.497 -1.155 17.180 1.00 76.94 95 ALA A C 1
ATOM 724 O O . ALA A 1 95 ? 8.696 -0.202 17.938 1.00 76.94 95 ALA A O 1
ATOM 725 N N . LEU A 1 96 ? 9.472 -1.662 16.422 1.00 81.00 96 LEU A N 1
ATOM 726 C CA . LEU A 1 96 ? 10.848 -1.144 16.362 1.00 81.00 96 LEU A CA 1
ATOM 727 C C . LEU A 1 96 ? 10.884 0.350 15.985 1.00 81.00 96 LEU A C 1
ATOM 729 O O . LEU A 1 96 ? 11.607 1.139 16.593 1.00 81.00 96 LEU A O 1
ATOM 733 N N . TYR A 1 97 ? 10.034 0.746 15.037 1.00 83.00 97 TYR A N 1
ATOM 734 C CA . TYR A 1 97 ? 9.905 2.107 14.516 1.00 83.00 97 TYR A CA 1
ATOM 735 C C . TYR A 1 97 ? 8.852 2.955 15.262 1.00 83.00 97 TYR A C 1
ATOM 737 O O . TYR A 1 97 ? 8.418 3.996 14.759 1.00 83.00 97 TYR A O 1
ATOM 745 N N . GLN A 1 98 ?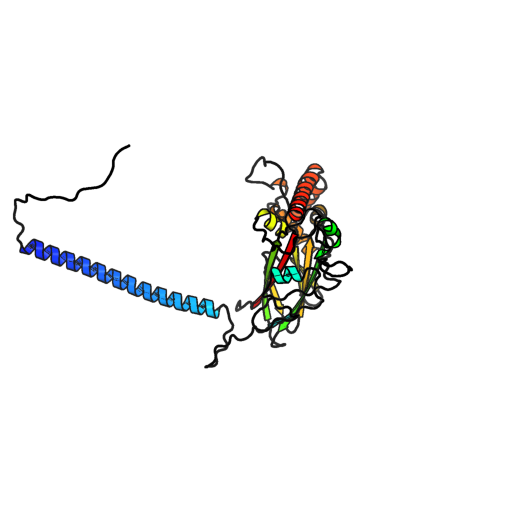 8.424 2.560 16.474 1.00 80.31 98 GLN A N 1
ATOM 746 C CA . GLN A 1 98 ? 7.381 3.280 17.229 1.00 80.31 98 GLN A CA 1
ATOM 747 C C . GLN A 1 98 ? 7.732 4.755 17.470 1.00 80.31 98 GLN A C 1
ATOM 749 O O . GLN A 1 98 ? 6.851 5.609 17.414 1.00 80.31 98 GLN A O 1
ATOM 754 N N . THR A 1 99 ? 9.005 5.079 17.709 1.00 81.81 99 THR A N 1
ATOM 755 C CA . THR A 1 99 ? 9.440 6.471 17.908 1.00 81.81 99 THR A CA 1
ATOM 756 C C . THR A 1 99 ? 9.106 7.346 16.696 1.00 81.81 99 THR A C 1
ATOM 758 O O . THR A 1 99 ? 8.572 8.436 16.879 1.00 81.81 99 THR A O 1
ATOM 761 N N . ARG A 1 100 ? 9.322 6.845 15.470 1.00 85.38 100 ARG A N 1
ATOM 762 C CA . ARG A 1 100 ? 8.946 7.543 14.226 1.00 85.38 100 ARG A CA 1
ATOM 763 C C . ARG A 1 100 ? 7.442 7.585 14.017 1.00 85.38 100 ARG A C 1
ATOM 765 O O . ARG A 1 100 ? 6.907 8.604 13.603 1.00 85.38 100 ARG A O 1
ATOM 772 N N . THR A 1 101 ? 6.744 6.517 14.390 1.00 81.19 101 THR A N 1
ATOM 773 C CA . THR A 1 101 ? 5.273 6.498 14.358 1.00 81.19 101 THR A CA 1
ATOM 774 C C . THR A 1 101 ? 4.691 7.606 15.242 1.00 81.19 101 THR A C 1
ATOM 776 O O . THR A 1 101 ? 3.793 8.320 14.814 1.00 81.19 101 THR A O 1
ATOM 779 N N . ASN A 1 102 ? 5.238 7.803 16.445 1.00 81.69 102 ASN A N 1
ATOM 780 C CA . ASN A 1 102 ? 4.805 8.861 17.362 1.00 81.69 102 ASN A CA 1
ATOM 781 C C . ASN A 1 102 ? 5.174 10.266 16.863 1.00 81.69 102 ASN A C 1
ATOM 783 O O . ASN A 1 102 ? 4.494 11.227 17.201 1.00 81.69 102 ASN A O 1
ATOM 787 N N . GLU A 1 103 ? 6.251 10.405 16.091 1.00 85.00 103 GLU A N 1
ATOM 788 C CA . GLU A 1 103 ? 6.620 11.673 15.455 1.00 85.00 103 GLU A CA 1
ATOM 789 C C . GLU A 1 103 ? 5.634 12.049 14.342 1.00 85.00 103 GLU A C 1
ATOM 791 O O . GLU A 1 103 ? 5.165 13.185 14.299 1.00 85.00 103 GLU A O 1
ATOM 796 N N . ILE A 1 104 ? 5.284 11.084 13.484 1.00 83.44 104 ILE A N 1
ATOM 797 C CA . ILE A 1 104 ? 4.331 11.271 12.379 1.00 83.44 104 ILE A CA 1
ATOM 798 C C . ILE A 1 104 ? 2.908 11.471 12.920 1.00 83.44 104 ILE A C 1
ATOM 800 O O . ILE A 1 104 ? 2.167 12.331 12.443 1.00 83.44 104 ILE A O 1
ATOM 804 N N . PHE A 1 105 ? 2.531 10.706 13.946 1.00 80.19 105 PHE A N 1
ATOM 805 C CA . PHE A 1 105 ? 1.201 10.720 14.549 1.00 80.19 105 PHE A CA 1
ATOM 806 C C . PHE A 1 105 ? 1.265 11.063 16.049 1.00 80.19 105 PHE A C 1
ATOM 808 O O . PHE A 1 105 ? 0.934 10.231 16.897 1.00 80.19 105 PHE A O 1
ATOM 815 N N . PRO A 1 106 ? 1.620 12.306 16.423 1.00 75.88 106 PRO A N 1
ATOM 816 C CA . PRO A 1 106 ? 1.829 12.691 17.826 1.00 75.88 106 PRO A CA 1
ATOM 817 C C . PRO A 1 106 ? 0.555 12.642 18.676 1.00 75.88 106 PRO A C 1
ATOM 819 O O . PRO A 1 106 ? 0.624 12.614 19.903 1.00 75.88 106 PRO A O 1
ATOM 822 N N . ASN A 1 107 ? -0.609 12.626 18.024 1.00 71.94 107 ASN A N 1
ATOM 823 C CA . ASN A 1 107 ? -1.916 12.538 18.668 1.00 71.94 107 ASN A CA 1
ATOM 824 C C . ASN A 1 107 ? -2.536 11.137 18.578 1.00 71.94 107 ASN A C 1
ATOM 826 O O . ASN A 1 107 ? -3.652 10.949 19.068 1.00 71.94 107 ASN A O 1
ATOM 830 N N . ALA A 1 108 ? -1.860 10.167 17.948 1.00 66.81 108 ALA A N 1
ATOM 831 C CA . ALA A 1 108 ? -2.370 8.807 17.913 1.00 66.81 108 ALA A CA 1
ATOM 832 C C . ALA A 1 108 ? -2.351 8.234 19.337 1.00 66.81 108 ALA A C 1
ATOM 834 O O . ALA A 1 108 ? -1.324 8.292 20.022 1.00 66.81 108 ALA A O 1
ATOM 835 N N . PRO A 1 109 ? -3.476 7.692 19.825 1.00 61.91 109 PRO A N 1
ATOM 836 C CA . PRO A 1 109 ? -3.499 7.086 21.141 1.00 61.91 109 PRO A CA 1
ATOM 837 C C . PRO A 1 109 ? -2.512 5.914 21.171 1.00 61.91 109 PRO A C 1
ATOM 839 O O . PRO A 1 109 ? -2.562 5.024 20.324 1.00 61.91 109 PRO A O 1
ATOM 842 N N . SER A 1 110 ? -1.647 5.874 22.188 1.00 57.91 110 SER A N 1
ATOM 843 C CA . SER A 1 110 ? -0.756 4.730 22.468 1.00 57.91 110 SER A CA 1
ATOM 844 C C . SER A 1 110 ? -1.515 3.497 22.986 1.00 57.91 110 SER A C 1
ATOM 846 O O . SER A 1 110 ? -0.914 2.570 23.524 1.00 57.91 110 SER A O 1
ATOM 848 N N . ALA A 1 111 ? -2.846 3.522 22.913 1.00 58.72 111 ALA A N 1
ATOM 849 C CA . ALA A 1 111 ? -3.727 2.521 23.474 1.00 58.72 111 ALA A CA 1
ATOM 850 C C . ALA A 1 111 ? -4.067 1.458 22.428 1.00 58.72 111 ALA A C 1
ATOM 852 O O . ALA A 1 111 ? -4.270 1.758 21.255 1.00 58.72 111 ALA A O 1
ATOM 853 N N . SER A 1 112 ? -4.246 0.225 22.893 1.00 59.94 112 SER A N 1
ATOM 854 C CA . SER A 1 112 ? -4.803 -0.886 22.116 1.00 59.94 112 SER A CA 1
ATOM 855 C C . SER A 1 112 ? -6.288 -0.703 21.775 1.00 59.94 112 SER A C 1
ATOM 857 O O . SER A 1 112 ? -6.920 -1.630 21.278 1.00 59.94 112 SER A O 1
ATOM 859 N N . THR A 1 113 ? -6.905 0.430 22.125 1.00 59.78 113 THR A N 1
ATOM 860 C CA . THR A 1 113 ? -8.339 0.700 21.965 1.00 59.78 113 THR A CA 1
ATOM 861 C C . THR A 1 113 ? -8.586 2.205 21.842 1.00 59.78 113 THR A C 1
ATOM 863 O O . THR A 1 113 ? -8.029 2.986 22.617 1.00 59.78 113 THR A O 1
ATOM 866 N N . THR A 1 114 ? -9.427 2.626 20.896 1.00 65.19 114 THR A N 1
ATOM 867 C CA . THR A 1 114 ? -9.877 4.022 20.767 1.00 65.19 114 THR A CA 1
ATOM 868 C C . THR A 1 114 ? -10.903 4.362 21.839 1.00 65.19 114 THR A C 1
ATOM 870 O O . THR A 1 114 ? -11.806 3.568 22.075 1.00 65.19 114 THR A O 1
ATOM 873 N N . SER A 1 115 ? -10.854 5.563 22.417 1.00 55.34 115 SER A N 1
ATOM 874 C CA . SER A 1 115 ? -11.920 6.065 23.289 1.00 55.34 115 SER A CA 1
ATOM 875 C C . SER A 1 115 ? -12.765 7.113 22.563 1.00 55.34 115 SER A C 1
ATOM 877 O O . SER A 1 115 ? -12.243 8.145 22.152 1.00 55.34 115 SER A O 1
ATOM 879 N N . GLY A 1 116 ? -14.064 6.827 22.396 1.00 51.19 116 GLY A N 1
ATOM 880 C CA . GLY A 1 116 ? -15.217 7.730 22.199 1.00 51.19 116 GLY A CA 1
ATOM 881 C C . GLY A 1 116 ? -15.171 8.939 21.242 1.00 51.19 116 GLY A C 1
ATOM 882 O O . GLY A 1 116 ? -16.197 9.590 21.093 1.00 51.19 116 GLY A O 1
ATOM 883 N N . GLY A 1 117 ? -14.061 9.289 20.597 1.00 55.56 117 GLY A N 1
ATOM 884 C CA . GLY A 1 117 ? -13.935 10.536 19.833 1.00 55.56 117 GLY A CA 1
ATOM 885 C C . GLY A 1 117 ? -12.815 10.588 18.794 1.00 55.56 117 GLY A C 1
ATOM 886 O O . GLY A 1 117 ? -12.826 11.515 17.995 1.00 55.56 117 GLY A O 1
ATOM 887 N N . ASN A 1 118 ? -11.901 9.610 18.767 1.00 62.78 118 ASN A N 1
ATOM 888 C CA . ASN A 1 118 ? -10.864 9.475 17.737 1.00 62.78 118 ASN A CA 1
ATOM 889 C C . ASN A 1 118 ? -10.850 8.025 17.212 1.00 62.78 118 ASN A C 1
ATOM 891 O O . ASN A 1 118 ? -10.313 7.164 17.910 1.00 62.78 118 ASN A O 1
ATOM 895 N N . PRO A 1 119 ? -11.409 7.725 16.022 1.00 66.50 119 PRO A N 1
ATOM 896 C CA . PRO A 1 119 ? -11.429 6.378 15.427 1.00 66.50 119 PRO A CA 1
ATOM 897 C C . PRO A 1 119 ? -10.077 5.975 14.820 1.00 66.50 119 PRO A C 1
ATOM 899 O O . PRO A 1 119 ? -10.032 5.201 13.871 1.00 66.50 119 PRO A O 1
ATOM 902 N N . THR A 1 120 ? -8.972 6.513 15.330 1.00 66.69 120 THR A N 1
ATOM 903 C CA . THR A 1 120 ? -7.629 6.250 14.813 1.00 66.69 120 THR A CA 1
ATOM 904 C C . THR A 1 120 ? -6.876 5.399 15.822 1.00 66.69 120 THR A C 1
ATOM 906 O O . THR A 1 120 ? -6.784 5.748 17.001 1.00 66.69 120 THR A O 1
ATOM 909 N N . ILE A 1 121 ? -6.327 4.282 15.357 1.00 67.19 121 ILE A N 1
ATOM 910 C CA . ILE A 1 121 ? -5.520 3.349 16.149 1.00 67.19 121 ILE A CA 1
ATOM 911 C C . ILE A 1 121 ? -4.061 3.411 15.717 1.00 67.19 121 ILE A C 1
ATOM 913 O O . ILE A 1 121 ? -3.762 3.519 14.531 1.00 67.19 121 ILE A O 1
ATOM 917 N N . SER A 1 122 ? -3.151 3.261 16.679 1.00 72.12 122 SER A N 1
ATOM 918 C CA . SER A 1 122 ? -1.796 2.812 16.363 1.00 72.12 122 SER A CA 1
ATOM 919 C C . SER A 1 122 ? -1.824 1.291 16.226 1.00 72.12 122 SER A C 1
ATOM 921 O O . SER A 1 122 ? -2.244 0.587 17.153 1.00 72.12 122 SER A O 1
ATOM 923 N N . TRP A 1 123 ? -1.404 0.771 15.074 1.00 74.56 123 TRP A N 1
ATOM 924 C CA . TRP A 1 123 ? -1.328 -0.673 14.869 1.00 74.56 123 TRP A CA 1
ATOM 925 C C . TRP A 1 123 ? -0.215 -1.249 15.734 1.00 74.56 123 TRP A C 1
ATOM 927 O O . TRP A 1 123 ? 0.957 -0.913 15.571 1.00 74.56 123 TRP A O 1
ATOM 937 N N . LEU A 1 124 ? -0.594 -2.124 16.662 1.00 71.50 124 LEU A N 1
ATOM 938 C CA . LEU A 1 124 ? 0.369 -2.952 17.369 1.00 71.50 124 LEU A CA 1
ATOM 939 C C . LEU A 1 124 ? 0.798 -4.087 16.440 1.00 71.50 124 LEU A C 1
ATOM 941 O O . LEU A 1 124 ? -0.031 -4.683 15.751 1.00 71.50 124 LEU A O 1
ATOM 945 N N . VAL A 1 125 ? 2.095 -4.380 16.419 1.00 69.38 125 VAL A N 1
ATOM 946 C CA . VAL A 1 125 ? 2.665 -5.403 15.537 1.00 69.38 125 VAL A CA 1
ATOM 947 C C . VAL A 1 125 ? 2.745 -6.740 16.263 1.00 69.38 125 VAL A C 1
ATOM 949 O O . VAL A 1 125 ? 2.958 -6.795 17.474 1.00 69.38 125 VAL A O 1
ATOM 952 N N . ASN A 1 126 ? 2.591 -7.842 15.539 1.00 63.00 126 ASN A N 1
ATOM 953 C CA . ASN A 1 126 ? 2.876 -9.180 16.048 1.00 63.00 126 ASN A CA 1
ATOM 954 C C . ASN A 1 126 ? 3.851 -9.907 15.108 1.00 63.00 126 ASN A C 1
ATOM 956 O O . ASN A 1 126 ? 4.177 -9.411 14.031 1.00 63.00 126 ASN A O 1
ATOM 960 N N . GLN A 1 127 ? 4.328 -11.089 15.511 1.00 58.34 127 GLN A N 1
ATOM 961 C CA . GLN A 1 127 ? 5.302 -11.860 14.727 1.00 58.34 127 GLN A CA 1
ATOM 962 C C . GLN A 1 127 ? 4.797 -12.218 13.312 1.00 58.34 127 GLN A C 1
ATOM 964 O O . GLN A 1 127 ? 5.602 -12.382 12.404 1.00 58.34 127 GLN A O 1
ATOM 969 N N . GLY A 1 128 ? 3.479 -12.314 13.107 1.00 56.84 128 GLY A N 1
ATOM 970 C CA . GLY A 1 128 ? 2.858 -12.582 11.807 1.00 56.84 128 GLY A CA 1
ATOM 971 C C . GLY A 1 128 ? 2.572 -11.336 10.961 1.00 56.84 128 GLY A C 1
ATOM 972 O O . GLY A 1 128 ? 2.092 -11.479 9.842 1.00 56.84 128 GLY A O 1
ATOM 973 N N . SER A 1 129 ? 2.844 -10.123 11.462 1.00 62.69 129 SER A N 1
ATOM 974 C CA . SER A 1 129 ? 2.498 -8.876 10.766 1.00 62.69 129 SER A CA 1
ATOM 975 C C . SER A 1 129 ? 3.411 -8.541 9.583 1.00 62.69 129 SER A C 1
ATOM 977 O O . SER A 1 129 ? 3.032 -7.719 8.758 1.00 62.69 129 SER A O 1
ATOM 979 N N . ASN A 1 130 ? 4.589 -9.170 9.498 1.00 62.31 130 ASN A N 1
ATOM 980 C CA . ASN A 1 130 ? 5.566 -9.112 8.397 1.00 62.31 130 ASN A CA 1
ATOM 981 C C . ASN A 1 130 ? 5.867 -7.709 7.803 1.00 62.31 130 ASN A C 1
ATOM 983 O O . ASN A 1 130 ? 6.257 -7.582 6.653 1.00 62.31 130 ASN A O 1
ATOM 987 N N . ILE A 1 131 ? 5.742 -6.637 8.596 1.00 65.44 131 ILE A N 1
ATOM 988 C CA . ILE A 1 131 ? 6.137 -5.256 8.221 1.00 65.44 131 ILE A CA 1
ATOM 989 C C . ILE A 1 131 ? 7.616 -4.985 8.553 1.00 65.44 131 ILE A C 1
ATOM 991 O O . ILE A 1 131 ? 8.029 -3.837 8.631 1.00 65.44 131 ILE A O 1
ATOM 995 N N . ASN A 1 132 ? 8.415 -6.018 8.856 1.00 67.81 132 ASN A N 1
ATOM 996 C CA . ASN A 1 132 ? 9.797 -5.898 9.369 1.00 67.81 132 ASN A CA 1
ATOM 997 C C . ASN A 1 132 ? 9.978 -4.887 10.526 1.00 67.81 132 ASN A C 1
ATOM 999 O O . ASN A 1 132 ? 11.078 -4.507 10.900 1.00 67.81 132 ASN A O 1
ATOM 1003 N N . ASN A 1 133 ? 8.875 -4.514 11.174 1.00 70.88 133 ASN A N 1
ATOM 1004 C CA . ASN A 1 133 ? 8.801 -3.555 12.270 1.00 70.88 133 ASN A CA 1
ATOM 1005 C C . ASN A 1 133 ? 8.753 -4.274 13.633 1.00 70.88 133 ASN A C 1
ATOM 1007 O O . ASN A 1 133 ? 8.424 -3.687 14.664 1.00 70.88 133 ASN A O 1
ATOM 1011 N N . TYR A 1 134 ? 9.033 -5.579 13.652 1.00 64.12 134 TYR A N 1
ATOM 1012 C CA . TYR A 1 134 ? 9.118 -6.359 14.879 1.00 64.12 134 TYR A CA 1
ATOM 1013 C C . TYR A 1 134 ? 10.534 -6.276 15.448 1.00 64.12 134 TYR A C 1
ATOM 1015 O O . TYR A 1 134 ? 11.511 -6.554 14.756 1.00 64.12 134 TYR A O 1
ATOM 1023 N N . ASN A 1 135 ? 10.643 -5.938 16.732 1.00 60.22 135 ASN A N 1
ATOM 1024 C CA . ASN A 1 135 ? 11.916 -5.927 17.440 1.00 60.22 135 ASN A CA 1
ATOM 1025 C C . ASN A 1 135 ? 12.317 -7.364 17.832 1.00 60.22 135 ASN A C 1
ATOM 1027 O O . ASN A 1 135 ? 12.100 -7.802 18.960 1.00 60.22 135 ASN A O 1
ATOM 1031 N N . GLY A 1 136 ? 12.815 -8.128 16.857 1.00 55.44 136 GLY A N 1
ATOM 1032 C CA . GLY A 1 136 ? 13.352 -9.481 17.049 1.00 55.44 136 GLY A CA 1
ATOM 1033 C C . GLY A 1 136 ? 14.875 -9.531 17.207 1.00 55.44 136 GLY A C 1
ATOM 1034 O O . GLY A 1 136 ? 15.435 -10.618 17.329 1.00 55.44 136 GLY A O 1
ATOM 1035 N N . SER A 1 137 ? 15.534 -8.374 17.176 1.00 58.94 137 SER A N 1
ATOM 1036 C CA . SER A 1 137 ? 16.986 -8.193 17.208 1.00 58.94 137 SER A CA 1
ATOM 1037 C C . SER A 1 137 ? 17.430 -7.490 18.488 1.00 58.94 137 SER A C 1
ATOM 1039 O O . SER A 1 137 ? 16.688 -6.690 19.042 1.00 58.94 137 SER A O 1
ATOM 1041 N N . ASP A 1 138 ? 18.686 -7.671 18.891 1.00 63.66 138 ASP A N 1
ATOM 1042 C CA . ASP A 1 138 ? 19.287 -6.873 19.973 1.00 63.66 138 ASP A CA 1
ATOM 1043 C C . ASP A 1 138 ? 19.561 -5.404 19.569 1.00 63.66 138 ASP A C 1
ATOM 1045 O O . ASP A 1 138 ? 19.966 -4.607 20.413 1.00 63.66 138 ASP A O 1
ATOM 1049 N N . LYS A 1 139 ? 19.357 -5.035 18.291 1.00 74.12 139 LYS A N 1
ATOM 1050 C CA . LYS A 1 139 ? 19.565 -3.675 17.773 1.00 74.12 139 LYS A CA 1
ATOM 1051 C C . LYS A 1 139 ? 18.352 -2.775 18.023 1.00 74.12 139 LYS A C 1
ATOM 1053 O O . LYS A 1 139 ? 17.207 -3.140 17.766 1.00 74.12 139 LYS A O 1
ATOM 1058 N N . THR A 1 140 ? 18.621 -1.553 18.455 1.00 79.44 140 THR A N 1
ATOM 1059 C CA . THR A 1 140 ? 17.672 -0.436 18.486 1.00 79.44 140 THR A CA 1
ATOM 1060 C C . THR A 1 140 ? 17.646 0.295 17.143 1.00 79.44 140 THR A C 1
ATOM 1062 O O . THR A 1 140 ? 18.580 0.183 16.355 1.00 79.44 140 THR A O 1
ATOM 1065 N N . LEU A 1 141 ? 16.615 1.115 16.894 1.00 79.81 141 LEU A N 1
ATOM 1066 C CA . LEU A 1 141 ? 16.523 1.942 15.679 1.00 79.81 141 LEU A CA 1
ATOM 1067 C C . LEU A 1 141 ? 17.803 2.750 15.396 1.00 79.81 141 LEU A C 1
ATOM 1069 O O . LEU A 1 141 ? 18.207 2.887 14.250 1.00 79.81 141 LEU A O 1
ATOM 1073 N N . LYS A 1 142 ? 18.473 3.240 16.446 1.00 83.06 142 LYS A N 1
ATOM 1074 C CA . LYS A 1 142 ? 19.702 4.042 16.330 1.00 83.06 142 LYS A CA 1
ATOM 1075 C C . LYS A 1 142 ? 20.917 3.245 15.852 1.00 83.06 142 LYS A C 1
ATOM 1077 O O . LYS A 1 142 ? 21.925 3.837 15.495 1.00 83.06 142 LYS A O 1
ATOM 1082 N N . GLU A 1 143 ? 20.841 1.920 15.898 1.00 84.94 143 GLU A N 1
ATOM 1083 C CA . GLU A 1 143 ? 21.912 1.000 15.505 1.00 84.94 143 GLU A CA 1
ATOM 1084 C C . GLU A 1 143 ? 21.665 0.392 14.115 1.00 84.94 143 GLU A C 1
ATOM 1086 O O . GLU A 1 143 ? 22.444 -0.451 13.662 1.00 84.94 143 GLU A O 1
ATOM 1091 N N . ILE A 1 144 ? 20.579 0.801 13.450 1.00 85.25 144 ILE A N 1
ATOM 1092 C CA . ILE A 1 144 ? 20.212 0.382 12.098 1.00 85.25 144 ILE A CA 1
ATOM 1093 C C . ILE A 1 144 ? 20.677 1.459 11.125 1.00 85.25 144 ILE A C 1
ATOM 1095 O O . ILE A 1 144 ? 20.295 2.625 11.221 1.00 85.25 144 ILE A O 1
ATOM 1099 N N . THR A 1 145 ? 21.507 1.048 10.178 1.00 87.00 145 THR A N 1
ATOM 1100 C CA . THR A 1 145 ? 22.012 1.908 9.107 1.00 87.00 145 THR A CA 1
ATOM 1101 C C . THR A 1 145 ? 21.197 1.729 7.829 1.00 87.00 145 THR A C 1
ATOM 1103 O O . THR A 1 145 ? 20.473 0.746 7.662 1.00 87.00 145 THR A O 1
ATOM 1106 N N . LYS A 1 146 ? 21.362 2.636 6.859 1.00 82.88 146 LYS A N 1
ATOM 1107 C CA . LYS A 1 146 ? 20.745 2.507 5.527 1.00 82.88 146 LYS A CA 1
ATOM 1108 C C . LYS A 1 146 ? 21.105 1.184 4.825 1.00 82.88 146 LYS A C 1
ATOM 1110 O O . LYS A 1 146 ? 20.290 0.660 4.067 1.00 82.88 146 LYS A O 1
ATOM 1115 N N . ILE A 1 147 ? 22.292 0.622 5.077 1.00 82.06 147 ILE A N 1
ATOM 1116 C CA . ILE A 1 147 ? 22.716 -0.655 4.476 1.00 82.06 147 ILE A CA 1
ATOM 1117 C C . ILE A 1 147 ? 22.103 -1.880 5.170 1.00 82.06 147 ILE A C 1
ATOM 1119 O O . ILE A 1 147 ? 21.945 -2.912 4.528 1.00 82.06 147 ILE A O 1
ATOM 1123 N N . ASP A 1 148 ? 21.681 -1.758 6.433 1.00 81.88 148 ASP A N 1
ATOM 1124 C CA . ASP A 1 148 ? 20.931 -2.809 7.135 1.00 81.88 148 ASP A CA 1
ATOM 1125 C C . ASP A 1 148 ? 19.464 -2.910 6.632 1.00 81.88 148 ASP A C 1
ATOM 1127 O O . ASP A 1 148 ? 18.692 -3.738 7.114 1.00 81.88 148 ASP A O 1
ATOM 1131 N N . SER A 1 149 ? 19.039 -2.078 5.668 1.00 73.06 149 SER A N 1
ATOM 1132 C CA . SER A 1 149 ? 17.649 -2.010 5.178 1.00 73.06 149 SER A CA 1
ATOM 1133 C C . SER A 1 149 ? 17.103 -3.325 4.611 1.00 73.06 149 SER A C 1
ATOM 1135 O O . SER A 1 149 ? 15.893 -3.516 4.632 1.00 73.06 149 SER A O 1
ATOM 1137 N N . SER A 1 150 ? 17.947 -4.262 4.174 1.00 74.88 150 SER A N 1
ATOM 1138 C CA . SER A 1 150 ? 17.497 -5.604 3.773 1.00 74.88 150 SER A CA 1
ATOM 1139 C C . SER A 1 150 ? 16.936 -6.433 4.930 1.00 74.88 150 SER A C 1
ATOM 1141 O O . SER A 1 150 ? 16.092 -7.297 4.707 1.00 74.88 150 SER A O 1
ATOM 1143 N N . ASP A 1 151 ? 17.411 -6.178 6.151 1.00 78.50 151 ASP A N 1
ATOM 1144 C CA . ASP A 1 151 ? 17.101 -6.983 7.335 1.00 78.50 151 ASP A CA 1
ATOM 1145 C C . ASP A 1 151 ? 16.002 -6.332 8.190 1.00 78.50 151 ASP A C 1
ATOM 1147 O O . ASP A 1 151 ? 15.300 -7.024 8.927 1.00 78.50 151 ASP A O 1
ATOM 1151 N N . TYR A 1 152 ? 15.845 -5.006 8.085 1.00 80.31 152 TYR A N 1
ATOM 1152 C CA . TYR A 1 152 ? 14.912 -4.217 8.903 1.00 80.31 152 TYR A CA 1
ATOM 1153 C C . TYR A 1 152 ? 13.916 -3.377 8.091 1.00 80.31 152 TYR A C 1
ATOM 1155 O O . TYR A 1 152 ? 12.909 -2.919 8.623 1.00 80.31 152 TYR A O 1
ATOM 1163 N N . GLY A 1 153 ? 14.180 -3.159 6.805 1.00 82.69 153 GLY A N 1
ATOM 1164 C CA . GLY A 1 153 ? 13.346 -2.356 5.918 1.00 82.69 153 GLY A CA 1
ATOM 1165 C C . GLY A 1 153 ? 12.351 -3.184 5.111 1.00 82.69 153 GLY A C 1
ATOM 1166 O O . GLY A 1 153 ? 12.280 -4.409 5.209 1.00 82.69 153 GLY A O 1
ATOM 1167 N N . LEU A 1 154 ? 11.570 -2.480 4.297 1.00 88.12 154 LEU A N 1
ATOM 1168 C CA . LEU A 1 154 ? 10.704 -3.071 3.283 1.00 88.12 154 LEU A CA 1
ATOM 1169 C C . LEU A 1 154 ? 11.397 -2.977 1.925 1.00 88.12 154 LEU A C 1
ATOM 1171 O O . LEU A 1 154 ? 12.114 -2.017 1.650 1.00 88.12 154 LEU A O 1
ATOM 1175 N N . GLY A 1 155 ? 11.131 -3.943 1.060 1.00 91.12 155 GLY A N 1
ATOM 1176 C CA . GLY A 1 155 ? 11.570 -3.912 -0.331 1.00 91.12 155 GLY A CA 1
ATOM 1177 C C . GLY A 1 155 ? 10.702 -4.800 -1.216 1.00 91.12 155 GLY A C 1
ATOM 1178 O O . GLY A 1 155 ? 9.803 -5.475 -0.697 1.00 91.12 155 GLY A O 1
ATOM 1179 N N . PRO A 1 156 ? 10.975 -4.845 -2.529 1.00 94.12 156 PRO A N 1
ATOM 1180 C CA . PRO A 1 156 ? 10.252 -5.709 -3.453 1.00 94.12 156 PRO A CA 1
ATOM 1181 C C . PRO A 1 156 ? 10.162 -7.150 -2.929 1.00 94.12 156 PRO A C 1
ATOM 1183 O O . PRO A 1 156 ? 11.152 -7.732 -2.489 1.00 94.12 156 PRO A O 1
ATOM 1186 N N . GLY A 1 157 ? 8.954 -7.714 -2.932 1.00 92.62 157 GLY A N 1
ATOM 1187 C CA . GLY A 1 157 ? 8.637 -9.043 -2.397 1.00 92.62 157 GLY A CA 1
ATOM 1188 C C . GLY A 1 157 ? 8.165 -9.051 -0.941 1.00 92.62 157 GLY A C 1
ATOM 1189 O O . GLY A 1 157 ? 7.621 -10.060 -0.478 1.00 92.62 157 GLY A O 1
ATOM 1190 N N . SER A 1 158 ? 8.316 -7.936 -0.223 1.00 91.50 158 SER A N 1
ATOM 1191 C CA . SER A 1 158 ? 7.780 -7.781 1.131 1.00 91.50 158 SER A CA 1
ATOM 1192 C C . SER A 1 158 ? 6.251 -7.808 1.111 1.00 91.50 158 SER A C 1
ATOM 1194 O O . SER A 1 158 ? 5.612 -7.383 0.156 1.00 91.50 158 SER A O 1
ATOM 1196 N N . ASN A 1 159 ? 5.645 -8.359 2.151 1.00 92.31 159 ASN A N 1
ATOM 1197 C CA . ASN A 1 159 ? 4.199 -8.542 2.262 1.00 92.31 159 ASN A CA 1
ATOM 1198 C C . ASN A 1 159 ? 3.847 -8.718 3.732 1.00 92.31 159 ASN A C 1
ATOM 1200 O O . ASN A 1 159 ? 4.725 -9.056 4.513 1.00 92.31 159 ASN A O 1
ATOM 1204 N N . GLY A 1 160 ? 2.593 -8.557 4.133 1.00 89.31 160 GLY A N 1
ATOM 1205 C CA . GLY A 1 160 ? 2.231 -8.804 5.521 1.00 89.31 160 GLY A CA 1
ATOM 1206 C C . GLY A 1 160 ? 0.767 -8.605 5.846 1.00 89.31 160 GLY A C 1
ATOM 1207 O O . GLY A 1 160 ? -0.081 -8.471 4.965 1.00 89.31 160 GLY A O 1
ATOM 1208 N N . ILE A 1 161 ? 0.484 -8.633 7.148 1.00 88.19 161 ILE A N 1
ATOM 1209 C CA . ILE A 1 161 ? -0.875 -8.635 7.679 1.00 88.19 161 ILE A CA 1
ATOM 1210 C C . ILE A 1 161 ? -1.006 -7.612 8.806 1.00 88.19 161 ILE A C 1
ATOM 1212 O O . ILE A 1 161 ? -0.250 -7.596 9.778 1.00 88.19 161 ILE A O 1
ATOM 1216 N N . LEU A 1 162 ? -2.040 -6.797 8.702 1.00 87.06 162 LEU A N 1
ATOM 1217 C CA . LEU A 1 162 ? -2.460 -5.820 9.685 1.00 87.06 162 LEU A CA 1
ATOM 1218 C C . LEU A 1 162 ? -3.802 -6.287 10.272 1.00 87.06 162 LEU A C 1
ATOM 1220 O O . LEU A 1 162 ? -4.749 -6.531 9.530 1.00 87.06 162 LEU A O 1
ATOM 1224 N N . LYS A 1 163 ? -3.905 -6.418 11.606 1.00 87.50 163 LYS A N 1
ATOM 1225 C CA . LYS A 1 163 ? -5.169 -6.771 12.292 1.00 87.50 163 LYS A CA 1
ATOM 1226 C C . LYS A 1 163 ? -5.682 -5.705 13.257 1.00 87.50 163 LYS A C 1
ATOM 1228 O O . LYS A 1 163 ? -4.922 -5.175 14.068 1.00 87.50 163 LYS A O 1
ATOM 1233 N N . PHE A 1 164 ? -6.982 -5.442 13.186 1.00 88.12 164 PHE A N 1
ATOM 1234 C CA . PHE A 1 164 ? -7.705 -4.598 14.132 1.00 88.12 164 PHE A CA 1
ATOM 1235 C C . PHE A 1 164 ? -9.095 -5.171 14.393 1.00 88.12 164 PHE A C 1
ATOM 1237 O O . PHE A 1 164 ? -9.586 -5.992 13.629 1.00 88.12 164 PHE A O 1
ATOM 1244 N N . THR A 1 165 ? -9.746 -4.734 15.461 1.00 89.88 165 THR A N 1
ATOM 1245 C CA . THR A 1 165 ? -11.076 -5.203 15.847 1.00 89.88 165 THR A CA 1
ATOM 1246 C C . THR A 1 165 ? -12.031 -4.028 15.931 1.00 89.88 165 THR A C 1
ATOM 1248 O O . THR A 1 165 ? -11.738 -3.044 16.608 1.00 89.88 165 THR A O 1
ATOM 1251 N N . VAL A 1 166 ? -13.184 -4.141 15.280 1.00 91.06 166 VAL A N 1
ATOM 1252 C CA . VAL A 1 166 ? -14.312 -3.225 15.460 1.00 91.06 166 VAL A CA 1
ATOM 1253 C C . VAL A 1 166 ? -15.138 -3.717 16.640 1.00 91.06 166 VAL A C 1
ATOM 1255 O O . VAL A 1 166 ? -15.582 -4.865 16.662 1.00 91.06 166 VAL A O 1
ATOM 1258 N N . VAL A 1 167 ? -15.345 -2.848 17.625 1.00 89.56 167 VAL A N 1
ATOM 1259 C CA . VAL A 1 167 ? -16.074 -3.153 18.858 1.00 89.56 167 VAL A CA 1
ATOM 1260 C C . VAL A 1 167 ? -17.267 -2.215 18.975 1.00 89.56 167 VAL A C 1
ATOM 1262 O O . VAL A 1 167 ? -17.098 -1.070 19.394 1.00 89.56 167 VAL A O 1
ATOM 1265 N N . PRO A 1 168 ? -18.479 -2.666 18.612 1.00 88.81 168 PRO A N 1
ATOM 1266 C CA . PRO A 1 168 ? -19.689 -1.886 18.823 1.00 88.81 168 PRO A CA 1
ATOM 1267 C C . PRO A 1 168 ? -19.896 -1.567 20.308 1.00 88.81 168 PRO A C 1
ATOM 1269 O O . PRO A 1 168 ? -19.728 -2.431 21.168 1.00 88.81 168 PRO A O 1
ATOM 1272 N N . THR A 1 169 ? -20.328 -0.346 20.624 1.00 86.50 169 THR A N 1
ATOM 1273 C CA . THR A 1 169 ? -20.718 0.026 21.996 1.00 86.50 169 THR A CA 1
ATOM 1274 C C . THR A 1 169 ? -21.972 -0.730 22.443 1.00 86.50 169 THR A C 1
ATOM 1276 O O . THR A 1 169 ? -22.127 -1.043 23.622 1.00 86.50 169 THR A O 1
ATOM 1279 N N . ASN A 1 170 ? -22.861 -1.045 21.496 1.00 85.44 170 ASN A N 1
ATOM 1280 C CA . ASN A 1 170 ? -23.975 -1.965 21.685 1.00 85.44 170 ASN A CA 1
ATOM 1281 C C . ASN A 1 170 ? -23.717 -3.233 20.848 1.00 85.44 170 ASN A C 1
ATOM 1283 O O . ASN A 1 170 ? -23.732 -3.126 19.622 1.00 85.44 170 ASN A O 1
ATOM 1287 N N . PRO A 1 171 ? -23.515 -4.413 21.465 1.00 82.69 171 PRO A N 1
ATOM 1288 C CA . PRO A 1 171 ? -23.237 -5.660 20.747 1.00 82.69 171 PRO A CA 1
ATOM 1289 C C . PRO A 1 171 ? -24.290 -6.046 19.700 1.00 82.69 171 PRO A C 1
ATOM 1291 O O . PRO A 1 171 ? -23.945 -6.671 18.700 1.00 82.69 171 PRO A O 1
ATOM 1294 N N . ASP A 1 172 ? -25.547 -5.648 19.908 1.00 83.94 172 ASP A N 1
ATOM 1295 C CA . ASP A 1 172 ? -26.660 -5.945 19.001 1.00 83.94 172 ASP A CA 1
ATOM 1296 C C . ASP A 1 172 ? -26.833 -4.886 17.896 1.00 83.94 172 ASP A C 1
ATOM 1298 O O . ASP A 1 172 ? -27.698 -5.025 17.030 1.00 83.94 172 ASP A O 1
ATOM 1302 N N . ALA A 1 173 ? -26.051 -3.799 17.919 1.00 84.00 173 ALA A N 1
ATOM 1303 C CA . ALA A 1 173 ? -26.122 -2.774 16.888 1.00 84.00 173 ALA A CA 1
ATOM 1304 C C . ALA A 1 173 ? -25.455 -3.257 15.598 1.00 84.00 173 ALA A C 1
ATOM 1306 O O . ALA A 1 173 ? -24.306 -3.703 15.594 1.00 84.00 173 ALA A O 1
ATOM 1307 N N . GLN A 1 174 ? -26.173 -3.095 14.490 1.00 88.94 174 GLN A N 1
ATOM 1308 C CA . GLN A 1 174 ? -25.587 -3.203 13.167 1.00 88.94 174 GLN A CA 1
ATOM 1309 C C . GLN A 1 174 ? -24.840 -1.907 12.855 1.00 88.94 174 GLN A C 1
ATOM 1311 O O . GLN A 1 174 ? -25.415 -0.819 12.920 1.00 88.94 174 GLN A O 1
ATOM 1316 N N . LEU A 1 175 ? -23.558 -2.023 12.523 1.00 89.69 175 LEU A N 1
ATOM 1317 C CA . LEU A 1 175 ? -22.733 -0.892 12.115 1.00 89.69 175 LEU A CA 1
ATOM 1318 C C . LEU A 1 175 ? -22.380 -1.036 10.647 1.00 89.69 175 LEU A C 1
ATOM 1320 O O . LEU A 1 175 ? -21.869 -2.075 10.251 1.00 89.69 175 LEU A O 1
ATOM 1324 N N . ASN A 1 176 ? -22.583 0.021 9.872 1.00 92.00 176 ASN A N 1
ATOM 1325 C CA . ASN A 1 176 ? -22.003 0.148 8.542 1.00 92.00 176 ASN A CA 1
ATOM 1326 C C . ASN A 1 176 ? -20.895 1.184 8.649 1.00 92.00 176 ASN A C 1
ATOM 1328 O O . ASN A 1 176 ? -21.168 2.337 8.989 1.00 92.00 176 ASN A O 1
ATOM 1332 N N . LEU A 1 177 ? -19.652 0.767 8.430 1.00 91.06 177 LEU A N 1
ATOM 1333 C CA . LEU A 1 177 ? -18.498 1.651 8.525 1.00 91.06 177 LEU A CA 1
ATOM 1334 C C . LEU A 1 177 ? -17.879 1.835 7.149 1.00 91.06 177 LEU A C 1
ATOM 1336 O O . LEU A 1 177 ? -17.698 0.866 6.412 1.00 91.06 177 LEU A O 1
ATOM 1340 N N . ARG A 1 178 ? -17.526 3.082 6.846 1.00 92.06 178 ARG A N 1
ATOM 1341 C CA . ARG A 1 178 ? -16.595 3.420 5.776 1.00 92.06 178 ARG A CA 1
ATOM 1342 C C . ARG A 1 178 ? -15.219 3.598 6.398 1.00 92.06 178 ARG A C 1
ATOM 1344 O O . ARG A 1 178 ? -15.068 4.289 7.407 1.00 92.06 178 ARG A O 1
ATOM 1351 N N . PHE A 1 179 ? -14.233 2.966 5.789 1.00 91.31 179 PHE A N 1
ATOM 1352 C CA . PHE A 1 179 ? -12.834 3.102 6.136 1.00 91.31 179 PHE A CA 1
ATOM 1353 C C . PHE A 1 179 ? -12.131 3.859 5.027 1.00 91.31 179 PHE A C 1
ATOM 1355 O O . PHE A 1 179 ? -12.228 3.477 3.866 1.00 91.31 179 PHE A O 1
ATOM 1362 N N . THR A 1 180 ? -11.400 4.904 5.390 1.00 91.81 180 THR A N 1
ATOM 1363 C CA . THR A 1 180 ? -10.508 5.623 4.483 1.00 91.81 180 THR A CA 1
ATOM 1364 C C . THR A 1 180 ? -9.072 5.340 4.881 1.00 91.81 180 THR A C 1
ATOM 1366 O O . THR A 1 180 ? -8.721 5.406 6.063 1.00 91.81 180 THR A O 1
ATOM 1369 N N . THR A 1 181 ? -8.243 5.031 3.894 1.00 90.00 181 THR A N 1
ATOM 1370 C CA . THR A 1 181 ? -6.838 4.681 4.069 1.00 90.00 181 THR A CA 1
ATOM 1371 C C . THR A 1 181 ? -5.932 5.742 3.468 1.00 90.00 181 THR A C 1
ATOM 1373 O O . THR A 1 181 ? -6.264 6.347 2.458 1.00 90.00 181 THR A O 1
ATOM 1376 N N . VAL A 1 182 ? -4.759 5.969 4.042 1.00 89.69 182 VAL A N 1
ATOM 1377 C CA . VAL A 1 182 ? -3.775 6.900 3.483 1.00 89.69 182 VAL A CA 1
ATOM 1378 C C . VAL A 1 182 ? -2.393 6.273 3.586 1.00 89.69 182 VAL A C 1
ATOM 1380 O O . VAL A 1 182 ? -1.911 6.028 4.689 1.00 89.69 182 VAL A O 1
ATOM 1383 N N . LEU A 1 183 ? -1.754 6.038 2.438 1.00 91.12 183 LEU A N 1
ATOM 1384 C CA . LEU A 1 183 ? -0.351 5.638 2.342 1.00 91.12 183 LEU A CA 1
ATOM 1385 C C . LEU A 1 183 ? 0.509 6.873 2.051 1.00 91.12 183 LEU A C 1
ATOM 1387 O O . LEU A 1 183 ? 0.233 7.610 1.103 1.00 91.12 183 LEU A O 1
ATOM 1391 N N . LYS A 1 184 ? 1.555 7.098 2.850 1.00 91.56 184 LYS A N 1
ATOM 1392 C CA . LYS A 1 184 ? 2.502 8.209 2.664 1.00 91.56 184 LYS A CA 1
ATOM 1393 C C . LYS A 1 184 ? 3.945 7.756 2.806 1.00 91.56 184 LYS A C 1
ATOM 1395 O O . LYS A 1 184 ? 4.253 6.937 3.667 1.00 91.56 184 LYS A O 1
ATOM 1400 N N . GLY A 1 185 ? 4.824 8.341 1.995 1.00 93.06 185 GLY A N 1
ATOM 1401 C CA . GLY A 1 185 ? 6.272 8.185 2.102 1.00 93.06 185 GLY A CA 1
ATOM 1402 C C . GLY A 1 185 ? 6.934 9.353 2.833 1.00 93.06 185 GLY A C 1
ATOM 1403 O O . GLY A 1 185 ? 6.501 10.501 2.717 1.00 93.06 185 GLY A O 1
ATOM 1404 N N . TYR A 1 186 ? 8.018 9.056 3.544 1.00 94.44 186 TYR A N 1
ATOM 1405 C CA . TYR A 1 186 ? 8.843 10.022 4.262 1.00 94.44 186 TYR A CA 1
ATOM 1406 C C . TYR A 1 186 ? 10.318 9.756 3.987 1.00 94.44 186 TYR A C 1
ATOM 1408 O O . TYR A 1 186 ? 10.746 8.600 3.945 1.00 94.44 186 TYR A O 1
ATOM 1416 N N . SER A 1 187 ? 11.107 10.818 3.858 1.00 94.62 187 SER A N 1
ATOM 1417 C CA . SER A 1 187 ? 12.565 10.734 3.772 1.00 94.62 187 SER A CA 1
ATOM 1418 C C . SER A 1 187 ? 13.210 11.097 5.106 1.00 94.62 187 SER A C 1
ATOM 1420 O O . SER A 1 187 ? 12.775 12.041 5.777 1.00 94.62 187 SER A O 1
ATOM 1422 N N . ALA A 1 188 ? 14.279 10.386 5.449 1.00 92.69 188 ALA A N 1
ATOM 1423 C CA . ALA A 1 188 ? 15.137 10.682 6.585 1.00 92.69 188 ALA A CA 1
ATOM 1424 C C . ALA A 1 188 ? 16.523 11.148 6.130 1.00 92.69 188 ALA A C 1
ATOM 1426 O O . ALA A 1 188 ? 17.002 10.782 5.056 1.00 92.69 188 ALA A O 1
ATOM 1427 N N . ASP A 1 189 ? 17.171 11.945 6.973 1.00 92.69 189 ASP A N 1
ATOM 1428 C CA . ASP A 1 189 ? 18.566 12.327 6.787 1.00 92.69 189 ASP A CA 1
ATOM 1429 C C . ASP A 1 189 ? 19.486 11.293 7.439 1.00 92.69 189 ASP A C 1
ATOM 1431 O O . ASP A 1 189 ? 19.241 10.858 8.565 1.00 92.69 189 ASP A O 1
ATOM 1435 N N . TYR A 1 190 ? 20.581 10.964 6.758 1.00 91.88 190 TYR A N 1
ATOM 1436 C CA . TYR A 1 190 ? 21.601 10.035 7.241 1.00 91.88 190 TYR A CA 1
ATOM 1437 C C . TYR A 1 190 ? 22.956 10.737 7.337 1.00 91.88 190 TYR A C 1
ATOM 1439 O O . TYR A 1 190 ? 23.224 11.680 6.586 1.00 91.88 190 TYR A O 1
ATOM 1447 N N . ASP A 1 191 ? 23.790 10.304 8.276 1.00 92.75 191 ASP A N 1
ATOM 1448 C CA . ASP A 1 191 ? 25.185 10.727 8.358 1.00 92.75 191 ASP A CA 1
ATOM 1449 C C . ASP A 1 191 ? 26.078 9.967 7.360 1.00 92.75 191 ASP A C 1
ATOM 1451 O O . ASP A 1 191 ? 25.618 9.104 6.606 1.00 92.75 191 ASP A O 1
ATOM 1455 N N . ASP A 1 192 ? 27.367 10.312 7.338 1.00 93.06 192 ASP A N 1
ATOM 1456 C CA . ASP A 1 192 ? 28.347 9.720 6.419 1.00 93.06 192 ASP A CA 1
ATOM 1457 C C . ASP A 1 192 ? 28.564 8.213 6.663 1.00 93.06 192 ASP A C 1
ATOM 1459 O O . ASP A 1 192 ? 28.975 7.496 5.749 1.00 93.06 192 ASP A O 1
ATOM 1463 N N . ASP A 1 193 ? 28.263 7.727 7.872 1.00 90.94 193 ASP A N 1
ATOM 1464 C CA . ASP A 1 193 ? 28.344 6.315 8.254 1.00 90.94 193 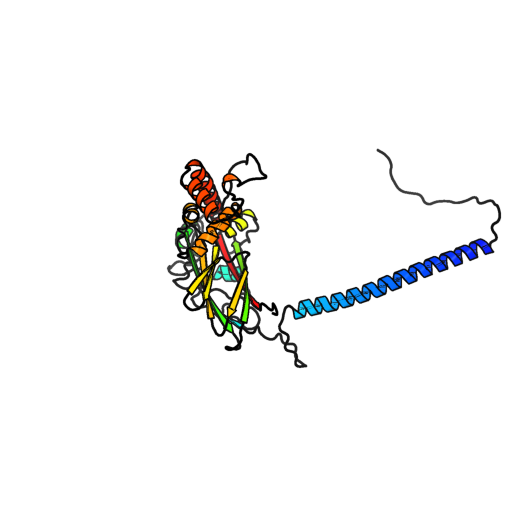ASP A CA 1
ATOM 1465 C C . ASP A 1 193 ? 27.024 5.563 7.969 1.00 90.94 193 ASP A C 1
ATOM 1467 O O . ASP A 1 193 ? 26.934 4.345 8.149 1.00 90.94 193 ASP A O 1
ATOM 1471 N N . GLY A 1 194 ? 26.001 6.268 7.474 1.00 90.38 194 GLY A N 1
ATOM 1472 C CA . GLY A 1 194 ? 24.707 5.715 7.093 1.00 90.38 194 GLY A CA 1
ATOM 1473 C C . GLY A 1 194 ? 23.734 5.526 8.256 1.00 90.38 194 GLY A C 1
ATOM 1474 O O . GLY A 1 194 ? 22.704 4.876 8.055 1.00 90.38 194 GLY A O 1
ATOM 1475 N N . TYR A 1 195 ? 24.022 6.070 9.440 1.00 91.00 195 TYR A N 1
ATOM 1476 C CA . TYR A 1 195 ? 23.068 6.120 10.548 1.00 91.00 195 TYR A CA 1
ATOM 1477 C C . TYR A 1 195 ? 22.083 7.264 10.345 1.00 91.00 195 TYR A C 1
ATOM 1479 O O . TYR A 1 195 ? 22.425 8.326 9.826 1.00 91.00 195 TYR A O 1
ATOM 1487 N N . GLU A 1 196 ? 20.838 7.058 10.763 1.00 90.50 196 GLU A N 1
ATOM 1488 C CA . GLU A 1 196 ? 19.837 8.116 10.707 1.00 90.50 196 GLU A CA 1
ATOM 1489 C C . GLU A 1 196 ? 20.176 9.248 11.694 1.00 90.50 196 GLU A C 1
ATOM 1491 O O . GLU A 1 196 ? 20.431 9.015 12.879 1.00 90.50 196 GLU A O 1
ATOM 1496 N N . ILE A 1 197 ? 20.110 10.498 11.232 1.00 89.94 197 ILE A N 1
ATOM 1497 C CA . ILE A 1 197 ? 20.265 11.688 12.073 1.00 89.94 197 ILE A CA 1
ATOM 1498 C C . ILE A 1 197 ? 18.953 11.920 12.830 1.00 89.94 197 ILE A C 1
ATOM 1500 O O . ILE A 1 197 ? 18.111 12.728 12.438 1.00 89.94 197 ILE A O 1
ATOM 1504 N N . ASP A 1 198 ? 18.777 11.216 13.948 1.00 81.88 198 ASP A N 1
ATOM 1505 C CA . ASP A 1 198 ? 17.501 11.147 14.672 1.00 81.88 198 ASP A CA 1
ATOM 1506 C C . ASP A 1 198 ? 17.005 12.449 15.319 1.00 81.88 198 ASP A C 1
ATOM 1508 O O . ASP A 1 198 ? 15.843 12.566 15.703 1.00 81.88 198 ASP A O 1
ATOM 1512 N N . THR A 1 199 ? 17.874 13.454 15.388 1.00 84.81 199 THR A N 1
ATOM 1513 C CA . THR A 1 199 ? 17.544 14.813 15.838 1.00 84.81 199 THR A CA 1
ATOM 1514 C C . THR A 1 199 ? 16.806 15.642 14.790 1.00 84.81 199 THR A C 1
ATOM 1516 O O . THR A 1 199 ? 16.278 16.708 15.118 1.00 84.81 199 THR A O 1
ATOM 1519 N N . LYS A 1 200 ? 16.774 15.185 13.535 1.00 87.88 200 LYS A N 1
ATOM 1520 C CA . LYS A 1 200 ? 16.026 15.827 12.460 1.00 87.88 200 LYS A CA 1
ATOM 1521 C C . LYS A 1 200 ? 14.673 15.155 12.273 1.00 87.88 200 LYS A C 1
ATOM 1523 O O . LYS A 1 200 ? 14.543 13.939 12.413 1.00 87.88 200 LYS A O 1
ATOM 1528 N N . ALA A 1 201 ? 13.685 15.983 11.954 1.00 89.19 201 ALA A N 1
ATOM 1529 C CA . ALA A 1 201 ? 12.349 15.509 11.651 1.00 89.19 201 ALA A CA 1
ATOM 1530 C C . ALA A 1 201 ? 12.314 14.814 10.287 1.00 89.19 201 ALA A C 1
ATOM 1532 O O . ALA A 1 201 ? 13.035 15.210 9.364 1.00 89.19 201 ALA A O 1
ATOM 1533 N N . LEU A 1 202 ? 11.439 13.822 10.158 1.00 92.62 202 LEU A N 1
ATOM 1534 C CA . LEU A 1 202 ? 11.118 13.229 8.867 1.00 92.62 202 LEU A CA 1
ATOM 1535 C C . LEU A 1 202 ? 10.510 14.277 7.930 1.00 92.62 202 LEU A C 1
ATOM 1537 O O . LEU A 1 202 ? 9.775 15.169 8.355 1.00 92.62 202 LEU A O 1
ATOM 1541 N N . THR A 1 203 ? 10.815 14.162 6.639 1.00 94.31 203 THR A N 1
ATOM 1542 C CA . THR A 1 203 ? 10.246 15.043 5.613 1.00 94.31 203 THR A CA 1
ATOM 1543 C C . THR A 1 203 ? 9.215 14.285 4.788 1.00 94.31 203 THR A C 1
ATOM 1545 O O . THR A 1 203 ? 9.541 13.262 4.186 1.00 94.31 203 THR A O 1
ATOM 1548 N N . ASP A 1 204 ? 7.984 14.799 4.746 1.00 93.06 204 ASP A N 1
ATOM 1549 C CA . ASP A 1 204 ? 6.915 14.290 3.882 1.00 93.06 204 ASP A CA 1
ATOM 1550 C C . ASP A 1 204 ? 7.347 14.333 2.412 1.00 93.06 204 ASP A C 1
ATOM 1552 O O . ASP A 1 204 ? 7.762 15.375 1.888 1.00 93.06 204 ASP A O 1
ATOM 1556 N N . ILE A 1 205 ? 7.177 13.213 1.714 1.00 92.88 205 ILE A N 1
ATOM 1557 C CA . ILE A 1 205 ? 7.436 13.154 0.281 1.00 92.88 205 ILE A CA 1
ATOM 1558 C C . ILE A 1 205 ? 6.222 13.708 -0.461 1.00 92.88 205 ILE A C 1
ATOM 1560 O O . ILE A 1 205 ? 5.156 13.099 -0.526 1.00 92.88 205 ILE A O 1
ATOM 1564 N N . SER A 1 206 ? 6.397 14.889 -1.049 1.00 91.38 206 SER A N 1
ATOM 1565 C CA . SER A 1 206 ? 5.374 15.556 -1.867 1.00 91.38 206 SER A CA 1
ATOM 1566 C C . SER A 1 206 ? 5.533 15.307 -3.368 1.00 91.38 206 SER A C 1
ATOM 1568 O O . SER A 1 206 ? 4.677 15.732 -4.142 1.00 91.38 206 SER A O 1
ATOM 1570 N N . ASP A 1 207 ? 6.596 14.615 -3.790 1.00 93.81 207 ASP A N 1
ATOM 1571 C CA . ASP A 1 207 ? 6.815 14.286 -5.198 1.00 93.81 207 ASP A CA 1
ATOM 1572 C C . ASP A 1 207 ? 5.696 13.371 -5.713 1.00 93.81 207 ASP A C 1
ATOM 1574 O O . ASP A 1 207 ? 5.455 12.276 -5.195 1.00 93.81 207 ASP A O 1
ATOM 1578 N N . GLU A 1 208 ? 4.991 13.837 -6.742 1.00 91.81 208 GLU A N 1
ATOM 1579 C CA . GLU A 1 208 ? 3.854 13.121 -7.310 1.00 91.81 208 GLU A CA 1
ATOM 1580 C C . GLU A 1 208 ? 4.255 11.789 -7.947 1.00 91.81 208 GLU A C 1
ATOM 1582 O O . GLU A 1 208 ? 3.452 10.863 -7.928 1.00 91.81 208 GLU A O 1
ATOM 1587 N N . ASN A 1 209 ? 5.463 11.658 -8.504 1.00 91.06 209 ASN A N 1
ATOM 1588 C CA . ASN A 1 209 ? 5.911 10.399 -9.095 1.00 91.06 209 ASN A CA 1
ATOM 1589 C C . ASN A 1 209 ? 6.221 9.371 -8.008 1.00 91.06 209 ASN A C 1
ATOM 1591 O O . ASN A 1 209 ? 5.792 8.230 -8.134 1.00 91.06 209 ASN A O 1
ATOM 1595 N N . ILE A 1 210 ? 6.886 9.774 -6.920 1.00 94.62 210 ILE A N 1
ATOM 1596 C CA . ILE A 1 210 ? 7.159 8.863 -5.798 1.00 94.62 210 ILE A CA 1
ATOM 1597 C C . ILE A 1 210 ? 5.842 8.385 -5.175 1.00 94.62 210 ILE A C 1
ATOM 1599 O O . ILE A 1 210 ? 5.644 7.185 -5.001 1.00 94.62 210 ILE A O 1
ATOM 1603 N N . ASN A 1 211 ? 4.903 9.298 -4.906 1.00 91.81 211 ASN A N 1
ATOM 1604 C CA . ASN A 1 211 ? 3.586 8.938 -4.366 1.00 91.81 211 ASN A CA 1
ATOM 1605 C C . ASN A 1 211 ? 2.779 8.047 -5.323 1.00 91.81 211 ASN A C 1
ATOM 1607 O O . ASN A 1 211 ? 2.068 7.134 -4.892 1.00 91.81 211 ASN A O 1
ATOM 1611 N N . ARG A 1 212 ? 2.918 8.276 -6.633 1.00 93.88 212 ARG A N 1
ATOM 1612 C CA . ARG A 1 212 ? 2.323 7.430 -7.666 1.00 93.88 212 ARG A CA 1
ATOM 1613 C C . ARG A 1 212 ? 2.893 6.011 -7.625 1.00 93.88 212 ARG A C 1
ATOM 1615 O O . ARG A 1 212 ? 2.111 5.066 -7.621 1.00 93.88 212 ARG A O 1
ATOM 1622 N N . TYR A 1 213 ? 4.215 5.864 -7.535 1.00 96.50 213 TYR A N 1
ATOM 1623 C CA . TYR A 1 213 ? 4.860 4.554 -7.437 1.00 96.50 213 TYR A CA 1
ATOM 1624 C C . TYR A 1 213 ? 4.523 3.846 -6.125 1.00 96.50 213 TYR A C 1
ATOM 1626 O O . TYR A 1 213 ? 4.195 2.666 -6.156 1.00 96.50 213 TYR A O 1
ATOM 1634 N N . LEU A 1 214 ? 4.479 4.555 -4.991 1.00 94.69 214 LEU A N 1
ATOM 1635 C CA . LEU A 1 214 ? 4.031 3.978 -3.716 1.00 94.69 214 LEU A CA 1
ATOM 1636 C C . LEU A 1 214 ? 2.646 3.331 -3.847 1.00 94.69 214 LEU A C 1
ATOM 1638 O O . LEU A 1 214 ? 2.436 2.234 -3.340 1.00 94.69 214 LEU A O 1
ATOM 1642 N N . SER A 1 215 ? 1.735 3.978 -4.579 1.00 92.75 215 SER A N 1
ATOM 1643 C CA . SER A 1 215 ? 0.358 3.506 -4.776 1.00 92.75 215 SER A CA 1
ATOM 1644 C C . SER A 1 215 ? 0.239 2.297 -5.715 1.00 92.75 215 SER A C 1
ATOM 1646 O O . SER A 1 215 ? -0.758 1.586 -5.652 1.00 92.75 215 SER A O 1
ATOM 1648 N N . GLY A 1 216 ? 1.213 2.065 -6.601 1.00 94.62 216 GLY A N 1
ATOM 1649 C CA . GLY A 1 216 ? 1.258 0.865 -7.449 1.00 94.62 216 GLY A CA 1
ATOM 1650 C C . GLY A 1 216 ? 2.079 -0.272 -6.845 1.00 94.62 216 GLY A C 1
ATOM 1651 O O . GLY A 1 216 ? 1.821 -1.438 -7.120 1.00 94.62 216 GLY A O 1
ATOM 1652 N N . HIS A 1 217 ? 3.058 0.050 -6.003 1.00 96.81 217 HIS A N 1
ATOM 1653 C CA . HIS A 1 217 ? 4.012 -0.925 -5.485 1.00 96.81 217 HIS A CA 1
ATOM 1654 C C . HIS A 1 217 ? 3.694 -1.414 -4.082 1.00 96.81 217 HIS A C 1
ATOM 1656 O O . HIS A 1 217 ? 4.066 -2.532 -3.779 1.00 96.81 217 HIS A O 1
ATOM 1662 N N . ILE A 1 218 ? 2.983 -0.659 -3.242 1.00 95.44 218 ILE A N 1
ATOM 1663 C CA . ILE A 1 218 ? 2.534 -1.129 -1.924 1.00 95.44 218 ILE A CA 1
ATOM 1664 C C . ILE A 1 218 ? 1.008 -1.130 -1.913 1.00 95.44 218 ILE A C 1
ATOM 1666 O O . ILE A 1 218 ? 0.360 -0.095 -1.766 1.00 95.44 218 ILE A O 1
ATOM 1670 N N . LEU A 1 219 ? 0.435 -2.317 -2.087 1.00 96.19 219 LEU A N 1
ATOM 1671 C CA . LEU A 1 219 ? -0.996 -2.510 -2.309 1.00 96.19 219 LEU A CA 1
ATOM 1672 C C . LEU A 1 219 ? -1.637 -3.154 -1.087 1.00 96.19 219 LEU A C 1
ATOM 1674 O O . LEU A 1 219 ? -1.067 -4.083 -0.518 1.00 96.19 219 LEU A O 1
ATOM 1678 N N . PHE A 1 220 ? -2.830 -2.690 -0.720 1.00 95.31 220 PHE A N 1
ATOM 1679 C CA . PHE A 1 220 ? -3.574 -3.169 0.443 1.00 95.31 220 PHE A CA 1
ATOM 1680 C C . PHE A 1 220 ? -4.872 -3.859 0.033 1.00 95.31 220 PHE A C 1
ATOM 1682 O O . PHE A 1 220 ? -5.505 -3.502 -0.959 1.00 95.31 220 PHE A O 1
ATOM 1689 N N . PHE A 1 221 ? -5.275 -4.834 0.838 1.00 96.25 221 PHE A N 1
ATOM 1690 C CA . PHE A 1 221 ? -6.469 -5.644 0.649 1.00 96.25 221 PHE A CA 1
ATOM 1691 C C . PHE A 1 221 ? -7.150 -5.840 1.992 1.00 96.25 221 PHE A C 1
ATOM 1693 O O . PHE A 1 221 ? -6.476 -5.880 3.020 1.00 96.25 221 PHE A O 1
ATOM 1700 N N . TYR A 1 222 ? -8.461 -6.029 1.994 1.00 94.50 222 TYR A N 1
ATOM 1701 C CA . TYR A 1 222 ? -9.210 -6.412 3.183 1.00 94.50 222 TYR A CA 1
ATOM 1702 C C . TYR A 1 222 ? -9.845 -7.787 2.999 1.00 94.50 222 TYR A C 1
ATOM 1704 O O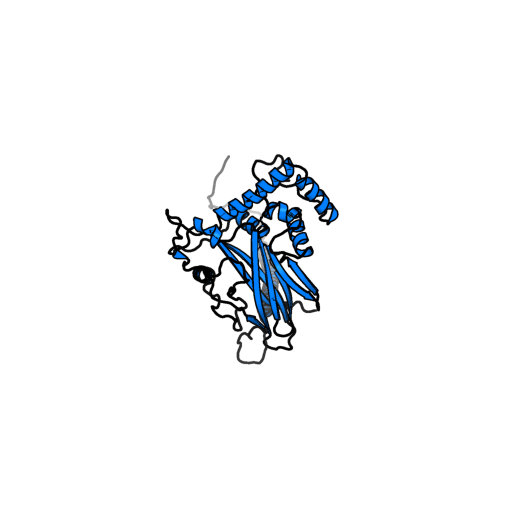 . TYR A 1 222 ? -10.186 -8.209 1.892 1.00 94.50 222 TYR A O 1
ATOM 1712 N N . GLU A 1 223 ? -9.974 -8.501 4.111 1.00 93.06 223 GLU A N 1
ATOM 1713 C CA . GLU A 1 223 ? -10.672 -9.775 4.153 1.00 93.06 223 GLU A CA 1
ATOM 1714 C C . GLU A 1 223 ? -12.185 -9.549 4.264 1.00 93.06 223 GLU A C 1
ATOM 1716 O O . GLU A 1 223 ? -12.669 -8.999 5.256 1.00 93.06 223 GLU A O 1
ATOM 1721 N N . LEU A 1 224 ? -12.942 -10.021 3.272 1.00 89.81 224 LEU A N 1
ATOM 1722 C CA . LEU A 1 224 ? -14.399 -10.056 3.306 1.00 89.81 224 LEU A CA 1
ATOM 1723 C C . LEU A 1 224 ? -14.873 -11.492 3.544 1.00 89.81 224 LEU A C 1
ATOM 1725 O O . LEU A 1 224 ? -14.624 -12.387 2.735 1.00 89.81 224 LEU A O 1
ATOM 1729 N N . ARG A 1 225 ? -15.583 -11.711 4.655 1.00 84.50 225 ARG A N 1
ATOM 1730 C CA . ARG A 1 225 ? -16.162 -13.015 5.001 1.00 84.50 225 ARG A CA 1
ATOM 1731 C C . ARG A 1 225 ? -17.644 -13.063 4.650 1.00 84.50 225 ARG A C 1
ATOM 1733 O O . ARG A 1 225 ? -18.416 -12.244 5.139 1.00 84.50 225 ARG A O 1
ATOM 1740 N N . ASP A 1 226 ? -18.033 -14.071 3.877 1.00 78.75 226 ASP A N 1
ATOM 1741 C CA . ASP A 1 226 ? -19.428 -14.422 3.601 1.00 78.75 226 ASP A CA 1
ATOM 1742 C C . ASP A 1 226 ? -19.670 -15.889 3.989 1.00 78.75 226 ASP A C 1
ATOM 1744 O O . ASP A 1 226 ? -19.305 -16.833 3.278 1.00 78.75 226 ASP A O 1
ATOM 1748 N N . GLY A 1 227 ? -20.219 -16.097 5.188 1.00 79.00 227 GLY A N 1
ATOM 1749 C CA . GLY A 1 227 ? -20.359 -17.425 5.782 1.00 79.00 227 GLY A CA 1
ATOM 1750 C C . GLY A 1 227 ? -19.001 -18.102 6.003 1.00 79.00 227 GLY A C 1
ATOM 1751 O O . GLY A 1 227 ? -18.193 -17.636 6.801 1.00 79.00 227 GLY A O 1
ATOM 1752 N N . SER A 1 228 ? -18.764 -19.230 5.324 1.00 78.88 228 SER A N 1
ATOM 1753 C CA . SER A 1 228 ? -17.474 -19.942 5.342 1.00 78.88 228 SER A CA 1
ATOM 1754 C C . SER A 1 228 ? -16.503 -19.492 4.251 1.00 78.88 228 SER A C 1
ATOM 1756 O O . SER A 1 228 ? -15.381 -19.992 4.210 1.00 78.88 228 SER A O 1
ATOM 1758 N N . ASN A 1 229 ? -16.943 -18.628 3.335 1.00 81.88 229 ASN A N 1
ATOM 1759 C CA . ASN A 1 229 ? -16.112 -18.153 2.241 1.00 81.88 229 ASN A CA 1
ATOM 1760 C C . ASN A 1 229 ? -15.362 -16.902 2.683 1.00 81.88 229 ASN A C 1
ATOM 1762 O O . ASN A 1 229 ? -15.942 -15.985 3.266 1.00 81.88 229 ASN A O 1
ATOM 1766 N N . THR A 1 230 ? -14.080 -16.870 2.353 1.00 85.69 230 THR A N 1
ATOM 1767 C CA . THR A 1 230 ? -13.216 -15.717 2.558 1.00 85.69 230 THR A CA 1
ATOM 1768 C C . THR A 1 230 ? -12.777 -15.223 1.192 1.00 85.69 230 THR A C 1
ATOM 1770 O O . THR A 1 230 ? -12.216 -16.001 0.425 1.00 85.69 230 THR A O 1
ATOM 1773 N N . ASN A 1 231 ? -13.031 -13.950 0.905 1.00 90.19 231 ASN A N 1
ATOM 1774 C CA . ASN A 1 231 ? -12.515 -13.264 -0.272 1.00 90.19 231 ASN A CA 1
ATOM 1775 C C . ASN A 1 231 ? -11.508 -12.207 0.178 1.00 90.19 231 ASN A C 1
ATOM 1777 O O . ASN A 1 231 ? -11.754 -11.497 1.156 1.00 90.19 231 ASN A O 1
ATOM 1781 N N . ILE A 1 232 ? -10.402 -12.077 -0.547 1.00 94.50 232 ILE A N 1
ATOM 1782 C CA . ILE A 1 232 ? -9.464 -10.968 -0.368 1.00 94.50 232 ILE A CA 1
ATOM 1783 C C . ILE A 1 232 ? -9.752 -9.937 -1.457 1.00 94.50 232 ILE A C 1
ATOM 1785 O O . ILE A 1 232 ? -9.705 -10.265 -2.639 1.00 94.50 232 ILE A O 1
ATOM 1789 N N . VAL A 1 233 ? -10.073 -8.707 -1.056 1.00 94.94 233 VAL A N 1
ATOM 1790 C CA . VAL A 1 233 ? -10.506 -7.638 -1.969 1.00 94.94 233 VAL A CA 1
ATOM 1791 C C . VAL A 1 233 ? -9.541 -6.464 -1.870 1.00 94.94 233 VAL A C 1
ATOM 1793 O O . VAL A 1 233 ? -9.225 -6.025 -0.763 1.00 94.94 233 VAL A O 1
ATOM 1796 N N . MET A 1 234 ? -9.058 -5.957 -3.004 1.00 95.88 234 MET A N 1
ATOM 1797 C CA . MET A 1 234 ? -8.179 -4.789 -3.054 1.00 95.88 234 MET A CA 1
ATOM 1798 C C . MET A 1 234 ? -8.889 -3.551 -2.505 1.00 95.88 234 MET A C 1
ATOM 1800 O O . MET A 1 234 ? -10.060 -3.296 -2.789 1.00 95.88 234 MET A O 1
ATOM 1804 N N . ILE A 1 235 ? -8.159 -2.749 -1.731 1.00 94.69 235 ILE A N 1
ATOM 1805 C CA . ILE A 1 235 ? -8.596 -1.407 -1.351 1.00 94.69 235 ILE A CA 1
ATOM 1806 C C . ILE A 1 235 ? -8.330 -0.486 -2.542 1.00 94.69 235 ILE A C 1
ATOM 1808 O O . ILE A 1 235 ? -7.231 0.041 -2.716 1.00 94.69 235 ILE A O 1
ATOM 1812 N N . GLU A 1 236 ? -9.342 -0.315 -3.386 1.00 85.38 236 GLU A N 1
ATOM 1813 C CA . GLU A 1 236 ? -9.314 0.650 -4.481 1.00 85.38 236 GLU A CA 1
ATOM 1814 C C . GLU A 1 236 ? -9.688 2.049 -3.972 1.00 85.38 236 GLU A C 1
ATOM 1816 O O . GLU A 1 236 ? -10.467 2.206 -3.035 1.00 85.38 236 GLU A O 1
ATOM 1821 N N . ASN A 1 237 ? -9.137 3.096 -4.593 1.00 84.62 237 ASN A N 1
ATOM 1822 C CA . ASN A 1 237 ? -9.468 4.498 -4.291 1.00 84.62 237 ASN A CA 1
ATOM 1823 C C . ASN A 1 237 ? -9.319 4.909 -2.818 1.00 84.62 237 ASN A C 1
ATOM 1825 O O . ASN A 1 237 ? -9.925 5.893 -2.396 1.00 84.62 237 ASN A O 1
ATOM 1829 N N . ASN A 1 238 ? -8.472 4.208 -2.061 1.00 89.62 238 ASN A N 1
ATOM 1830 C CA . ASN A 1 238 ? -8.193 4.502 -0.660 1.00 89.62 238 ASN A CA 1
ATOM 1831 C C . ASN A 1 238 ? -9.406 4.368 0.278 1.00 89.62 238 ASN A C 1
ATOM 1833 O O . ASN A 1 238 ? -9.412 4.972 1.352 1.00 89.62 238 ASN A O 1
ATOM 1837 N N . GLU A 1 239 ? -10.430 3.599 -0.095 1.00 92.88 239 GLU A N 1
ATOM 1838 C CA . GLU A 1 239 ? -11.592 3.387 0.764 1.00 92.88 239 GLU A CA 1
ATOM 1839 C C . GLU A 1 239 ? -12.206 1.994 0.621 1.00 92.88 239 GLU A C 1
ATOM 1841 O O . GLU A 1 239 ? -12.105 1.342 -0.414 1.00 92.88 239 GLU A O 1
ATOM 1846 N N . PHE A 1 240 ? -12.851 1.528 1.687 1.00 93.12 240 PHE A N 1
ATOM 1847 C CA . PHE A 1 240 ? -13.682 0.329 1.657 1.00 93.12 240 PHE A CA 1
ATOM 1848 C C . PHE A 1 240 ? -14.788 0.416 2.708 1.00 93.12 240 PHE A C 1
ATOM 1850 O O . PHE A 1 240 ? -14.700 1.172 3.678 1.00 93.12 240 PHE A O 1
ATOM 1857 N N . GLU A 1 241 ? -15.842 -0.371 2.522 1.00 92.81 241 GLU A N 1
ATOM 1858 C CA . GLU A 1 241 ? -16.996 -0.385 3.414 1.00 92.81 241 GLU A CA 1
ATOM 1859 C C . GLU A 1 241 ? -17.250 -1.793 3.938 1.00 92.81 241 GLU A C 1
ATOM 1861 O O . GLU A 1 241 ? -17.129 -2.777 3.208 1.00 92.81 241 GLU A O 1
ATOM 1866 N N . MET A 1 242 ? -17.608 -1.894 5.217 1.00 92.06 242 MET A N 1
ATOM 1867 C CA . MET A 1 242 ? -17.958 -3.167 5.841 1.00 92.06 242 MET A CA 1
ATOM 1868 C C . MET A 1 242 ? -19.101 -2.994 6.836 1.00 92.06 242 MET A C 1
ATOM 1870 O O . MET A 1 242 ? -19.204 -1.985 7.540 1.00 92.06 242 MET A O 1
ATOM 1874 N N . SER A 1 243 ? -19.936 -4.027 6.912 1.00 90.81 243 SER A N 1
ATOM 1875 C CA . SER A 1 243 ? -20.994 -4.144 7.908 1.00 90.81 243 SER A CA 1
ATOM 1876 C C . SER A 1 243 ? -20.559 -5.066 9.040 1.00 90.81 243 SER A C 1
ATOM 1878 O O . SER A 1 243 ? -19.998 -6.134 8.803 1.00 90.81 243 SER A O 1
ATOM 1880 N N . PHE A 1 244 ? -20.872 -4.678 10.271 1.00 88.94 244 PHE A N 1
ATOM 1881 C CA . PHE A 1 244 ? -20.506 -5.405 11.479 1.00 88.94 244 PHE A CA 1
ATOM 1882 C C . PHE A 1 244 ? -21.728 -5.670 12.349 1.00 88.94 244 PHE A C 1
ATOM 1884 O O . PHE A 1 244 ? -22.662 -4.867 12.423 1.00 88.94 244 PHE A O 1
ATOM 1891 N N . THR A 1 245 ? -21.709 -6.805 13.038 1.00 87.25 245 THR A N 1
ATOM 1892 C CA . THR A 1 245 ? -22.635 -7.133 14.124 1.00 87.25 245 THR A CA 1
ATOM 1893 C C . THR A 1 245 ? -21.817 -7.787 15.225 1.00 87.25 245 THR A C 1
ATOM 1895 O O . THR A 1 245 ? -21.142 -8.787 14.982 1.00 87.25 245 THR A O 1
ATOM 1898 N N . GLY A 1 246 ? -21.843 -7.206 16.422 1.00 88.69 246 GLY A N 1
ATOM 1899 C CA . GLY A 1 246 ? -20.935 -7.595 17.496 1.00 88.69 246 GLY A CA 1
ATOM 1900 C C . GLY A 1 246 ? -19.460 -7.289 17.205 1.00 88.69 246 GLY A C 1
ATOM 1901 O O . GLY A 1 246 ? -19.094 -6.633 16.228 1.00 88.69 246 GLY A O 1
ATOM 1902 N N . GLU A 1 247 ? -18.600 -7.748 18.110 1.00 91.81 247 GLU A N 1
ATOM 1903 C CA . GLU A 1 247 ? -17.150 -7.568 18.021 1.00 91.81 247 GLU A CA 1
ATOM 1904 C C . GLU A 1 247 ? -16.560 -8.407 16.880 1.00 91.81 247 GLU A C 1
ATOM 1906 O O . GLU A 1 247 ? -16.738 -9.625 16.842 1.00 91.81 247 GLU A O 1
ATOM 1911 N N . THR A 1 248 ? -15.861 -7.755 15.947 1.00 91.12 248 THR A N 1
ATOM 1912 C CA . THR A 1 248 ? -15.359 -8.394 14.721 1.00 91.12 248 THR A CA 1
ATOM 1913 C C . THR A 1 248 ? -13.909 -8.006 14.452 1.00 91.12 248 THR A C 1
ATOM 1915 O O . THR A 1 248 ? -13.587 -6.823 14.356 1.00 91.12 248 THR A O 1
ATOM 1918 N N . GLU A 1 249 ? -13.032 -9.003 14.305 1.00 90.94 249 GLU A N 1
ATOM 1919 C CA . GLU A 1 249 ? -11.655 -8.804 13.832 1.00 90.94 249 GLU A CA 1
ATOM 1920 C C . GLU A 1 249 ? -11.648 -8.613 12.310 1.00 90.94 249 GLU A C 1
ATOM 1922 O O . GLU A 1 249 ? -12.195 -9.429 11.568 1.00 90.94 249 GLU A O 1
ATOM 1927 N N . VAL A 1 250 ? -10.992 -7.549 11.860 1.00 91.50 250 VAL A N 1
ATOM 1928 C CA . VAL A 1 250 ? -10.726 -7.223 10.462 1.00 91.50 250 VAL A CA 1
ATOM 1929 C C . VAL A 1 250 ? -9.250 -7.474 10.178 1.00 91.50 250 VAL A C 1
ATOM 1931 O O . VAL A 1 250 ? -8.364 -7.061 10.933 1.00 91.50 250 VAL A O 1
ATOM 1934 N N . THR A 1 251 ? -8.995 -8.158 9.067 1.00 91.38 251 THR A N 1
ATOM 1935 C CA . THR A 1 251 ? -7.650 -8.455 8.577 1.00 91.38 251 THR A CA 1
ATOM 1936 C C . THR A 1 251 ? -7.417 -7.682 7.289 1.00 91.38 251 THR A C 1
ATOM 1938 O O . THR A 1 251 ? -8.197 -7.809 6.346 1.00 91.38 251 THR A O 1
ATOM 1941 N N . LEU A 1 252 ? -6.348 -6.890 7.258 1.00 92.50 252 LEU A N 1
ATOM 1942 C CA . LEU A 1 252 ? -5.831 -6.281 6.043 1.00 92.50 252 LEU A CA 1
ATOM 1943 C C . LEU A 1 252 ? -4.557 -7.006 5.620 1.00 92.50 252 LEU A C 1
ATOM 1945 O O . LEU A 1 252 ? -3.664 -7.229 6.439 1.00 92.50 252 LEU A O 1
ATOM 1949 N N . TYR A 1 253 ? -4.463 -7.341 4.343 1.00 93.25 253 TYR A N 1
ATOM 1950 C CA . TYR A 1 253 ? -3.243 -7.836 3.721 1.00 93.25 253 TYR A CA 1
ATOM 1951 C C . TYR A 1 253 ? -2.567 -6.692 2.989 1.00 93.25 253 TYR A C 1
ATOM 1953 O O . TYR A 1 253 ? -3.233 -5.778 2.505 1.00 93.25 253 TYR A O 1
ATOM 1961 N N . TRP A 1 254 ? -1.252 -6.757 2.864 1.00 93.56 254 TRP A N 1
ATOM 1962 C CA . TRP A 1 254 ? -0.534 -5.868 1.969 1.00 93.56 254 TRP A CA 1
ATOM 1963 C C . TRP A 1 254 ? 0.604 -6.603 1.278 1.00 93.56 254 TRP A C 1
ATOM 1965 O O . TRP A 1 254 ? 1.165 -7.554 1.827 1.00 93.56 254 TRP A O 1
ATOM 1975 N N . VAL A 1 255 ? 0.936 -6.164 0.068 1.00 95.25 255 VAL A N 1
ATOM 1976 C CA . VAL A 1 255 ? 2.027 -6.730 -0.727 1.00 95.25 255 VAL A CA 1
ATOM 1977 C C . VAL A 1 255 ? 2.801 -5.648 -1.455 1.00 95.25 255 VAL A C 1
ATOM 1979 O O . VAL A 1 255 ? 2.227 -4.667 -1.926 1.00 95.25 255 VAL A O 1
ATOM 1982 N N . TRP A 1 256 ? 4.096 -5.902 -1.606 1.00 96.12 256 TRP A N 1
ATOM 1983 C CA . TRP A 1 256 ? 4.957 -5.300 -2.604 1.00 96.12 256 TRP A CA 1
ATOM 1984 C C . TRP A 1 256 ? 5.391 -6.379 -3.591 1.00 96.12 256 TRP A C 1
ATOM 1986 O O . TRP A 1 256 ? 6.234 -7.208 -3.246 1.00 96.12 256 TRP A O 1
ATOM 1996 N N . PRO A 1 257 ? 4.814 -6.445 -4.807 1.00 97.12 257 PRO A N 1
ATOM 1997 C CA . PRO A 1 257 ? 5.198 -7.472 -5.766 1.00 97.12 257 PRO A CA 1
ATOM 1998 C C . PRO A 1 257 ? 6.691 -7.372 -6.115 1.00 97.12 257 PRO A C 1
ATOM 2000 O O . PRO A 1 257 ? 7.190 -6.305 -6.454 1.00 97.12 257 PRO A O 1
ATOM 2003 N N . GLU A 1 258 ? 7.406 -8.495 -6.032 1.00 96.38 258 GLU A N 1
ATOM 2004 C CA . GLU A 1 258 ? 8.871 -8.535 -6.183 1.00 96.38 258 GLU A CA 1
ATOM 2005 C C . GLU A 1 258 ? 9.341 -8.138 -7.583 1.00 96.38 258 GLU A C 1
ATOM 2007 O O . GLU A 1 258 ? 10.356 -7.471 -7.749 1.00 96.38 258 GLU A O 1
ATOM 2012 N N . THR A 1 259 ? 8.609 -8.569 -8.608 1.00 97.94 259 THR A N 1
ATOM 2013 C CA . THR A 1 259 ? 8.933 -8.268 -9.999 1.00 97.94 259 THR A CA 1
ATOM 2014 C C . THR A 1 259 ? 7.664 -8.087 -10.820 1.00 97.94 259 THR A C 1
ATOM 2016 O O . THR A 1 259 ? 6.621 -8.684 -10.531 1.00 97.94 259 THR A O 1
ATOM 2019 N N . LEU A 1 260 ? 7.785 -7.397 -11.958 1.00 98.06 260 LEU A N 1
ATOM 2020 C CA . LEU A 1 260 ? 6.729 -7.349 -12.973 1.00 98.06 260 LEU A CA 1
ATOM 2021 C C . LEU A 1 260 ? 6.215 -8.752 -13.354 1.00 98.06 260 LEU A C 1
ATOM 2023 O O . LEU A 1 260 ? 5.023 -8.947 -13.590 1.00 98.06 260 LEU A O 1
ATOM 2027 N N . ARG A 1 261 ? 7.096 -9.760 -13.400 1.00 97.75 261 ARG A N 1
ATOM 2028 C CA . ARG A 1 261 ? 6.711 -11.137 -13.737 1.00 97.75 261 ARG A CA 1
ATOM 2029 C C . ARG A 1 261 ? 5.751 -11.738 -12.718 1.00 97.75 261 ARG A C 1
ATOM 2031 O O . ARG A 1 261 ? 4.872 -12.491 -13.133 1.00 97.75 261 ARG A O 1
ATOM 2038 N N . ASN A 1 262 ? 5.889 -11.419 -11.431 1.00 97.12 262 ASN A N 1
ATOM 2039 C CA . ASN A 1 262 ? 4.961 -11.891 -10.401 1.00 97.12 262 ASN A CA 1
ATOM 2040 C C . ASN A 1 262 ? 3.541 -11.382 -10.672 1.00 97.12 262 ASN A C 1
ATOM 2042 O O . ASN A 1 262 ? 2.596 -12.167 -10.600 1.00 97.12 262 ASN A O 1
ATOM 2046 N N . ILE A 1 263 ? 3.400 -10.117 -11.084 1.00 97.81 263 ILE A N 1
ATOM 2047 C CA . ILE A 1 263 ? 2.106 -9.529 -11.458 1.00 97.81 263 ILE A CA 1
ATOM 2048 C C . ILE A 1 263 ? 1.552 -10.191 -12.726 1.00 97.81 263 ILE A C 1
ATOM 2050 O O . ILE A 1 263 ? 0.418 -10.673 -12.739 1.00 97.81 263 ILE A O 1
ATOM 2054 N N . LEU A 1 264 ? 2.356 -10.276 -13.793 1.00 97.00 264 LEU A N 1
ATOM 2055 C CA . LEU A 1 264 ? 1.909 -10.820 -15.083 1.00 97.00 264 LEU A CA 1
ATOM 2056 C C . LEU A 1 264 ? 1.506 -12.302 -14.998 1.00 97.00 264 LEU A C 1
ATOM 2058 O O . LEU A 1 264 ? 0.536 -12.712 -15.637 1.00 97.00 264 LEU A O 1
ATOM 2062 N N . ASN A 1 265 ? 2.218 -13.099 -14.195 1.00 95.75 265 ASN A N 1
ATOM 2063 C CA . ASN A 1 265 ? 1.920 -14.520 -14.004 1.00 95.75 265 ASN A CA 1
ATOM 2064 C C . ASN A 1 265 ? 0.850 -14.796 -12.945 1.00 95.75 265 ASN A C 1
ATOM 2066 O O . ASN A 1 265 ? 0.378 -15.931 -12.890 1.00 95.75 265 ASN A O 1
ATOM 2070 N N . ARG A 1 266 ? 0.460 -13.802 -12.133 1.00 95.25 266 ARG A N 1
ATOM 2071 C CA . ARG A 1 266 ? -0.356 -14.010 -10.923 1.00 95.25 266 ARG A CA 1
ATOM 2072 C C . ARG A 1 266 ? 0.316 -15.026 -10.003 1.00 95.25 266 ARG A C 1
ATOM 2074 O O . ARG A 1 266 ? -0.208 -16.103 -9.731 1.00 95.25 266 ARG A O 1
ATOM 2081 N N . ASN A 1 267 ? 1.536 -14.686 -9.609 1.00 95.88 267 ASN A N 1
ATOM 2082 C CA . ASN A 1 267 ? 2.293 -15.427 -8.614 1.00 95.88 267 ASN A CA 1
ATOM 2083 C C . ASN A 1 267 ? 2.946 -14.439 -7.643 1.00 95.88 267 ASN A C 1
ATOM 2085 O O . ASN A 1 267 ? 4.162 -14.234 -7.679 1.00 95.88 267 ASN A O 1
ATOM 2089 N N . ILE A 1 268 ? 2.118 -13.750 -6.860 1.00 95.81 268 ILE A N 1
ATOM 2090 C CA . ILE A 1 268 ? 2.544 -12.704 -5.929 1.00 95.81 268 ILE A CA 1
ATOM 2091 C C . ILE A 1 268 ? 2.722 -13.316 -4.540 1.00 95.81 268 ILE A C 1
ATOM 2093 O O . ILE A 1 268 ? 1.772 -13.794 -3.921 1.00 95.81 268 ILE A O 1
ATOM 2097 N N . THR A 1 269 ? 3.961 -13.304 -4.051 1.00 91.19 269 THR A N 1
ATOM 2098 C CA . THR A 1 269 ? 4.312 -13.801 -2.718 1.00 91.19 269 THR A CA 1
ATOM 2099 C C . THR A 1 269 ? 3.511 -13.066 -1.641 1.00 91.19 269 THR A C 1
ATOM 2101 O O . THR A 1 269 ? 3.425 -11.841 -1.656 1.00 91.19 269 THR A O 1
ATOM 2104 N N . GLY A 1 270 ? 2.930 -13.817 -0.703 1.00 88.38 270 GLY A N 1
ATOM 2105 C CA . GLY A 1 270 ? 2.119 -13.259 0.384 1.00 88.38 270 GLY A CA 1
ATOM 2106 C C . GLY A 1 270 ? 0.650 -13.001 0.039 1.00 88.38 270 GLY A C 1
ATOM 2107 O O . GLY A 1 270 ? -0.097 -12.587 0.920 1.00 88.38 270 GLY A O 1
ATOM 2108 N N . LEU A 1 271 ? 0.215 -13.283 -1.197 1.00 92.50 271 LEU A N 1
ATOM 2109 C CA . LEU A 1 271 ? -1.175 -13.125 -1.632 1.00 92.50 271 LEU A CA 1
ATOM 2110 C C . LEU A 1 271 ? -1.661 -14.365 -2.395 1.00 92.50 271 LEU A C 1
ATOM 2112 O O . LEU A 1 271 ? -1.618 -14.413 -3.620 1.00 92.50 271 LEU A O 1
ATOM 2116 N N . ASP A 1 272 ? -2.159 -15.367 -1.669 1.00 88.75 272 ASP A N 1
ATOM 2117 C CA . ASP A 1 272 ? -2.653 -16.641 -2.229 1.00 88.75 272 ASP A CA 1
ATOM 2118 C C . ASP A 1 272 ? -4.150 -16.597 -2.613 1.00 88.75 272 ASP A C 1
ATOM 2120 O O . ASP A 1 272 ? -4.891 -17.562 -2.448 1.00 88.75 272 ASP A O 1
ATOM 2124 N N . ASP A 1 273 ? -4.622 -15.448 -3.107 1.00 93.44 273 ASP A N 1
ATOM 2125 C CA . ASP A 1 273 ? -5.982 -15.277 -3.630 1.00 93.44 273 ASP A CA 1
ATOM 2126 C C . ASP A 1 273 ? -5.919 -14.898 -5.114 1.00 93.44 273 ASP A C 1
ATOM 2128 O O . ASP A 1 273 ? -5.332 -13.888 -5.507 1.00 93.44 273 ASP A O 1
ATOM 2132 N N . SER A 1 274 ? -6.503 -15.741 -5.969 1.00 92.50 274 SER A N 1
ATOM 2133 C CA . SER A 1 274 ? -6.454 -15.544 -7.423 1.00 92.50 274 SER A CA 1
ATOM 2134 C C . SER A 1 274 ? -7.231 -14.310 -7.889 1.00 92.50 274 SER A C 1
ATOM 2136 O O . SER A 1 274 ? -6.850 -13.703 -8.891 1.00 92.50 274 SER A O 1
ATOM 2138 N N . SER A 1 275 ? -8.309 -13.938 -7.196 1.00 92.31 275 SER A N 1
ATOM 2139 C CA . SER A 1 275 ? -9.111 -12.754 -7.517 1.00 92.31 275 SER A CA 1
ATOM 2140 C C . SER A 1 275 ? -8.330 -11.488 -7.183 1.00 92.31 275 SER A C 1
ATOM 2142 O O . SER A 1 275 ? -8.149 -10.649 -8.063 1.00 92.31 275 SER A O 1
ATOM 2144 N N . ALA A 1 276 ? -7.739 -11.420 -5.989 1.00 94.94 276 ALA A N 1
ATOM 2145 C CA . ALA A 1 276 ? -6.886 -10.309 -5.571 1.00 94.94 276 ALA A CA 1
ATOM 2146 C C . ALA A 1 276 ? -5.670 -10.131 -6.502 1.00 94.94 276 ALA A C 1
ATOM 2148 O O . ALA A 1 276 ? -5.333 -9.024 -6.922 1.00 94.94 276 ALA A O 1
ATOM 2149 N N . GLN A 1 277 ? -5.034 -11.230 -6.922 1.00 95.44 277 GLN A N 1
ATOM 2150 C CA . GLN A 1 277 ? -3.939 -11.168 -7.897 1.00 95.44 277 GLN A CA 1
ATOM 2151 C C . GLN A 1 277 ? -4.401 -10.700 -9.291 1.00 95.44 277 GLN A C 1
ATOM 2153 O O . GLN A 1 277 ? -3.644 -10.032 -10.003 1.00 95.44 277 GLN A O 1
ATOM 2158 N N . ASN A 1 278 ? -5.636 -11.019 -9.699 1.00 94.19 278 ASN A N 1
ATOM 2159 C CA . ASN A 1 278 ? -6.220 -10.478 -10.929 1.00 94.19 278 ASN A CA 1
ATOM 2160 C C . ASN A 1 278 ? -6.495 -8.970 -10.816 1.00 94.19 278 ASN A C 1
ATOM 2162 O O . ASN A 1 278 ? -6.328 -8.271 -11.813 1.00 94.19 278 ASN A O 1
ATOM 2166 N N . GLU A 1 279 ? -6.884 -8.465 -9.643 1.00 95.12 279 GLU A N 1
ATOM 2167 C CA . GLU A 1 279 ? -7.094 -7.030 -9.392 1.00 95.12 279 GLU A CA 1
ATOM 2168 C C . GLU A 1 279 ? -5.790 -6.237 -9.547 1.00 95.12 279 GLU A C 1
ATOM 2170 O O . GLU A 1 279 ? -5.758 -5.281 -10.319 1.00 95.12 279 GLU A O 1
ATOM 2175 N N . ILE A 1 280 ? -4.673 -6.705 -8.969 1.00 96.06 280 ILE A N 1
ATOM 2176 C CA . ILE A 1 280 ? -3.343 -6.084 -9.172 1.00 96.06 280 ILE A CA 1
ATOM 2177 C C . ILE A 1 280 ? -2.989 -6.017 -10.657 1.00 96.06 280 ILE A C 1
ATOM 2179 O O . ILE A 1 280 ? -2.532 -4.996 -11.173 1.00 96.06 280 ILE A O 1
ATOM 2183 N N . ARG A 1 281 ? -3.212 -7.118 -11.375 1.00 95.19 281 ARG A N 1
ATOM 2184 C CA . ARG A 1 281 ? -2.913 -7.186 -12.802 1.00 95.19 281 ARG A CA 1
ATOM 2185 C C . ARG A 1 281 ? -3.806 -6.241 -13.609 1.00 95.19 281 ARG A C 1
ATOM 2187 O O . ARG A 1 281 ? -3.305 -5.570 -14.505 1.00 95.19 281 ARG A O 1
ATOM 2194 N N . LYS A 1 282 ? -5.100 -6.155 -13.291 1.00 94.94 282 LYS A N 1
ATOM 2195 C CA . LYS A 1 282 ? -6.030 -5.185 -13.894 1.00 94.94 282 LYS A CA 1
ATOM 2196 C C . LYS A 1 282 ? -5.569 -3.754 -13.640 1.00 94.94 282 LYS A C 1
ATOM 2198 O O . LYS A 1 282 ? -5.520 -2.980 -14.594 1.00 94.94 282 LYS A O 1
ATOM 2203 N N . LEU A 1 283 ? -5.163 -3.443 -12.410 1.00 94.62 283 LEU A N 1
ATOM 2204 C CA . LEU A 1 283 ? -4.648 -2.134 -12.023 1.00 94.62 283 LEU A CA 1
ATOM 2205 C C . LEU A 1 283 ? -3.401 -1.756 -12.835 1.00 94.62 283 LEU A C 1
ATOM 2207 O O . LEU A 1 283 ? -3.357 -0.660 -13.384 1.00 94.62 283 LEU A O 1
ATOM 2211 N N . LEU A 1 284 ? -2.445 -2.676 -13.017 1.00 95.62 284 LEU A N 1
ATOM 2212 C CA . LEU A 1 284 ? -1.264 -2.462 -13.870 1.00 95.62 284 LEU A CA 1
ATOM 2213 C C . LEU A 1 284 ? -1.633 -2.082 -15.311 1.00 95.62 284 LEU A C 1
ATOM 2215 O O . LEU A 1 284 ? -1.016 -1.194 -15.893 1.00 95.62 284 LEU A O 1
ATOM 2219 N N . PHE A 1 285 ? -2.613 -2.759 -15.911 1.00 94.25 285 PHE A N 1
ATOM 2220 C CA . PHE A 1 285 ? -3.007 -2.498 -17.300 1.00 94.25 285 PHE A CA 1
ATOM 2221 C C . PHE A 1 285 ? -3.887 -1.256 -17.461 1.00 94.25 285 PHE A C 1
ATOM 2223 O O . PHE A 1 285 ? -3.838 -0.609 -18.512 1.00 94.25 285 PHE A O 1
ATOM 2230 N N . ALA A 1 286 ? -4.681 -0.929 -16.441 1.00 92.31 286 ALA A N 1
ATOM 2231 C CA . ALA A 1 286 ? -5.486 0.285 -16.386 1.00 92.31 286 ALA A CA 1
ATOM 2232 C C . ALA A 1 286 ? -4.617 1.530 -16.164 1.00 92.31 286 ALA A C 1
ATOM 2234 O O . ALA A 1 286 ? -4.839 2.558 -16.802 1.00 92.31 286 ALA A O 1
ATOM 2235 N N . HIS A 1 287 ? -3.619 1.399 -15.289 1.00 92.31 287 HIS A N 1
ATOM 2236 C CA . HIS A 1 287 ? -2.814 2.487 -14.749 1.00 92.31 287 HIS A CA 1
ATOM 2237 C C . HIS A 1 287 ? -1.316 2.129 -14.707 1.00 92.31 287 HIS A C 1
ATOM 2239 O O . HIS A 1 287 ? -0.708 2.080 -13.632 1.00 92.31 287 HIS A O 1
ATOM 2245 N N . PRO A 1 288 ? -0.677 1.861 -15.863 1.00 94.12 288 PRO A N 1
ATOM 2246 C CA . PRO A 1 288 ? 0.737 1.482 -15.922 1.00 94.12 288 PRO A CA 1
ATOM 2247 C C . PRO A 1 288 ? 1.671 2.527 -15.299 1.00 94.12 288 PRO A C 1
ATOM 2249 O O . PRO A 1 288 ? 2.741 2.178 -14.804 1.00 94.12 288 PRO A O 1
ATOM 2252 N N . GLU A 1 289 ? 1.266 3.796 -15.267 1.00 93.25 289 GLU A N 1
ATOM 2253 C CA . GLU A 1 289 ? 1.985 4.885 -14.610 1.00 93.25 289 GLU A CA 1
ATOM 2254 C C . GLU A 1 289 ? 2.180 4.696 -13.102 1.00 93.25 289 GLU A C 1
ATOM 2256 O O . GLU A 1 289 ? 3.089 5.311 -12.550 1.00 93.25 289 GLU A O 1
ATOM 2261 N N . LEU A 1 290 ? 1.358 3.872 -12.439 1.00 95.06 290 LEU A N 1
ATOM 2262 C CA . LEU A 1 290 ? 1.518 3.547 -11.017 1.00 95.06 290 LEU A CA 1
ATOM 2263 C C . LEU A 1 290 ? 2.685 2.590 -10.765 1.00 95.06 290 LEU A C 1
ATOM 2265 O O . LEU A 1 290 ? 3.248 2.585 -9.679 1.00 95.06 290 LEU A O 1
ATOM 2269 N N . PHE A 1 291 ? 3.067 1.796 -11.763 1.00 96.94 291 PHE A N 1
ATOM 2270 C CA . PHE A 1 291 ? 4.032 0.708 -11.594 1.00 96.94 291 PHE A CA 1
ATOM 2271 C C . PHE A 1 291 ? 5.336 0.950 -12.345 1.00 96.94 291 PHE A C 1
ATOM 2273 O O . PHE A 1 291 ? 6.371 0.405 -11.972 1.00 96.94 291 PHE A O 1
ATOM 2280 N N . LEU A 1 292 ? 5.287 1.705 -13.443 1.00 95.75 292 LEU A N 1
ATOM 2281 C CA . LEU A 1 292 ? 6.365 1.761 -14.419 1.00 95.75 292 LEU A CA 1
ATOM 2282 C C . LEU A 1 292 ? 6.991 3.150 -14.465 1.00 95.75 292 LEU A C 1
ATOM 2284 O O . LEU A 1 292 ? 6.379 4.110 -14.934 1.00 95.75 292 LEU A O 1
ATOM 2288 N N . GLU A 1 293 ? 8.263 3.232 -14.085 1.00 94.06 293 GLU A N 1
ATOM 2289 C CA . GLU A 1 293 ? 9.068 4.418 -14.321 1.00 94.06 293 GLU A CA 1
ATOM 2290 C C . GLU A 1 293 ? 9.697 4.359 -15.708 1.00 94.06 293 GLU A C 1
ATOM 2292 O O . GLU A 1 293 ? 10.687 3.668 -15.980 1.00 94.06 293 GLU A O 1
ATOM 2297 N N . ARG A 1 294 ? 9.108 5.124 -16.622 1.00 86.62 294 ARG A N 1
ATOM 2298 C CA . ARG A 1 294 ? 9.590 5.184 -17.992 1.00 86.62 294 ARG A CA 1
ATOM 2299 C C . ARG A 1 294 ? 10.959 5.854 -18.075 1.00 86.62 294 ARG A C 1
ATOM 2301 O O . ARG A 1 294 ? 11.116 7.028 -17.748 1.00 86.62 294 ARG A O 1
ATOM 2308 N N . THR A 1 295 ? 11.898 5.170 -18.717 1.00 77.06 295 THR A N 1
ATOM 2309 C CA . THR A 1 295 ? 13.173 5.752 -19.149 1.00 77.06 295 THR A CA 1
ATOM 2310 C C . THR A 1 295 ? 13.167 6.114 -20.636 1.00 77.06 295 THR A C 1
ATOM 2312 O O . THR A 1 295 ? 12.637 5.387 -21.478 1.00 77.06 295 THR A O 1
ATOM 2315 N N . GLY A 1 296 ? 13.772 7.260 -20.967 1.00 69.88 296 GLY A N 1
ATOM 2316 C CA . GLY A 1 296 ? 13.902 7.764 -22.339 1.00 69.88 296 GLY A CA 1
ATOM 2317 C C . GLY A 1 296 ? 12.767 8.687 -22.805 1.00 69.88 296 GLY A C 1
ATOM 2318 O O . GLY A 1 296 ? 11.742 8.863 -22.143 1.00 69.88 296 GLY A O 1
ATOM 2319 N N . THR A 1 297 ? 12.971 9.324 -23.961 1.00 61.66 297 THR A N 1
ATOM 2320 C CA . THR A 1 297 ? 11.986 10.229 -24.570 1.00 61.66 297 THR A CA 1
ATOM 2321 C C . THR A 1 297 ? 10.998 9.422 -25.415 1.00 61.66 297 THR A C 1
ATOM 2323 O O . THR A 1 297 ? 11.432 8.696 -26.312 1.00 61.66 297 THR A O 1
ATOM 2326 N N . PRO A 1 298 ? 9.682 9.526 -25.170 1.00 63.41 298 PRO A N 1
ATOM 2327 C CA . PRO A 1 298 ? 8.695 8.834 -25.984 1.00 63.41 298 PRO A CA 1
ATOM 2328 C C . PRO A 1 298 ? 8.689 9.409 -27.402 1.00 63.41 298 PRO A C 1
ATOM 2330 O O . PRO A 1 298 ? 8.860 10.612 -27.595 1.00 63.41 298 PRO A O 1
ATOM 2333 N N . SER A 1 299 ? 8.433 8.556 -28.393 1.00 63.75 299 SER A N 1
ATOM 2334 C CA . SER A 1 299 ? 8.128 9.013 -29.754 1.00 63.75 299 SER A CA 1
ATOM 2335 C C . SER A 1 299 ? 6.831 9.826 -29.803 1.00 63.75 299 SER A C 1
ATOM 2337 O O . SER A 1 299 ? 6.698 10.712 -30.641 1.00 63.75 299 SER A O 1
ATOM 2339 N N . ASP A 1 300 ? 5.903 9.541 -28.884 1.00 65.56 300 ASP A N 1
ATOM 2340 C CA . ASP A 1 300 ? 4.665 10.282 -28.668 1.00 65.56 300 ASP A CA 1
ATOM 2341 C C . ASP A 1 300 ? 4.409 10.434 -27.161 1.00 65.56 300 ASP A C 1
ATOM 2343 O O . ASP A 1 300 ? 4.092 9.474 -26.454 1.00 65.56 300 ASP A O 1
ATOM 2347 N N . SER A 1 301 ? 4.581 11.648 -26.639 1.00 67.69 301 SER A N 1
ATOM 2348 C CA . SER A 1 301 ? 4.369 11.943 -25.220 1.00 67.69 301 SER A CA 1
ATOM 2349 C C . SER A 1 301 ? 2.909 11.843 -24.786 1.00 67.69 301 SER A C 1
ATOM 2351 O O . SER A 1 301 ? 2.666 11.729 -23.587 1.00 67.69 301 SER A O 1
ATOM 2353 N N . SER A 1 302 ? 1.955 11.848 -25.724 1.00 66.88 302 SER A N 1
ATOM 2354 C CA . SER A 1 302 ? 0.530 11.706 -25.416 1.00 66.88 302 SER A CA 1
ATOM 2355 C C . SER A 1 302 ? 0.123 10.265 -25.099 1.00 66.88 302 SER A C 1
ATOM 2357 O O . SER A 1 302 ? -0.958 10.042 -24.559 1.00 66.88 302 SER A O 1
ATOM 2359 N N . LYS A 1 303 ? 0.999 9.298 -25.401 1.00 68.88 303 LYS A N 1
ATOM 2360 C CA . LYS A 1 303 ? 0.716 7.862 -25.340 1.00 68.88 303 LYS A CA 1
ATOM 2361 C C . LYS A 1 303 ? 1.879 7.061 -24.742 1.00 68.88 303 LYS A C 1
ATOM 2363 O O . LYS A 1 303 ? 2.471 6.196 -25.389 1.00 68.88 303 LYS A O 1
ATOM 2368 N N . PRO A 1 304 ? 2.260 7.376 -23.493 1.00 70.81 304 PRO A N 1
ATOM 2369 C CA . PRO A 1 304 ? 3.507 6.908 -22.893 1.00 70.81 304 PRO A CA 1
ATOM 2370 C C . PRO A 1 304 ? 3.590 5.383 -22.705 1.00 70.81 304 PRO A C 1
ATOM 2372 O O . PRO A 1 304 ? 4.704 4.858 -22.656 1.00 70.81 304 PRO A O 1
ATOM 2375 N N . TYR A 1 305 ? 2.444 4.697 -22.627 1.00 83.38 305 TYR A N 1
ATOM 2376 C CA . TYR A 1 305 ? 2.321 3.276 -22.279 1.00 83.38 305 TYR A CA 1
ATOM 2377 C C . TYR A 1 305 ? 1.498 2.459 -23.293 1.00 83.38 305 TYR A C 1
ATOM 2379 O O . TYR A 1 305 ? 1.120 1.333 -22.998 1.00 83.38 305 TYR A O 1
ATOM 2387 N N . ASP A 1 306 ? 1.251 2.974 -24.500 1.00 74.12 306 ASP A N 1
ATOM 2388 C CA . ASP A 1 306 ? 0.312 2.390 -25.482 1.00 74.12 306 ASP A CA 1
ATOM 2389 C C . ASP A 1 306 ? 0.523 0.906 -25.819 1.00 74.12 306 ASP A C 1
ATOM 2391 O O . ASP A 1 306 ? -0.421 0.200 -26.152 1.00 74.12 306 ASP A O 1
ATOM 2395 N N . GLU A 1 307 ? 1.763 0.427 -25.752 1.00 76.06 307 GLU A N 1
ATOM 2396 C CA . GLU A 1 307 ? 2.103 -0.974 -26.024 1.00 76.06 307 GLU A CA 1
ATOM 2397 C C . GLU A 1 307 ? 1.716 -1.933 -24.875 1.00 76.06 307 GLU A C 1
ATOM 2399 O O . GLU A 1 307 ? 1.647 -3.138 -25.109 1.00 76.06 307 GLU A O 1
ATOM 2404 N N . ILE A 1 308 ? 1.473 -1.421 -23.659 1.00 83.94 308 ILE A N 1
ATOM 2405 C CA . ILE A 1 308 ? 0.987 -2.203 -22.509 1.00 83.94 308 ILE A CA 1
ATOM 2406 C C . ILE A 1 308 ? -0.475 -1.883 -22.175 1.00 83.94 308 ILE A C 1
ATOM 2408 O O . ILE A 1 308 ? -1.197 -2.774 -21.747 1.00 83.94 308 ILE A O 1
ATOM 2412 N N . SER A 1 309 ? -0.942 -0.653 -22.402 1.00 80.88 309 SER A N 1
ATOM 2413 C CA . SER A 1 309 ? -2.323 -0.255 -22.115 1.00 80.88 309 SER A CA 1
ATOM 2414 C C . SER A 1 309 ? -3.341 -1.026 -22.961 1.00 80.88 309 SER A C 1
ATOM 2416 O O . SER A 1 309 ? -3.192 -1.181 -24.173 1.00 80.88 309 SER A O 1
ATOM 2418 N N . ILE A 1 310 ? -4.425 -1.472 -22.323 1.00 82.62 310 ILE A N 1
ATOM 2419 C CA . ILE A 1 310 ? -5.460 -2.293 -22.961 1.00 82.62 310 ILE A CA 1
ATOM 2420 C C . ILE A 1 310 ? -6.766 -1.505 -23.027 1.00 82.62 310 ILE A C 1
ATOM 2422 O O . ILE A 1 310 ? -7.284 -1.059 -22.010 1.00 82.62 310 ILE A O 1
ATOM 2426 N N . ALA A 1 311 ? -7.344 -1.379 -24.225 1.00 79.25 311 ALA A N 1
ATOM 2427 C CA . ALA A 1 311 ? -8.588 -0.627 -24.425 1.00 79.25 311 ALA A CA 1
ATOM 2428 C C . ALA A 1 311 ? -9.812 -1.249 -23.719 1.00 79.25 311 ALA A C 1
ATOM 2430 O O . ALA A 1 311 ? -10.763 -0.545 -23.392 1.00 79.25 311 ALA A O 1
ATOM 2431 N N . SER A 1 312 ? -9.810 -2.569 -23.508 1.00 89.06 312 SER A N 1
ATOM 2432 C CA . SER A 1 312 ? -10.864 -3.300 -22.803 1.00 89.06 312 SER A CA 1
ATOM 2433 C C . SER A 1 312 ? -10.238 -4.298 -21.832 1.00 89.06 312 SER A C 1
ATOM 2435 O O . SER A 1 312 ? -9.634 -5.283 -22.258 1.00 89.06 312 SER A O 1
ATOM 2437 N N . LEU A 1 313 ? -10.383 -4.033 -20.533 1.00 90.88 313 LEU A N 1
ATOM 2438 C CA . LEU A 1 313 ? -9.779 -4.786 -19.425 1.00 90.88 313 LEU A CA 1
ATOM 2439 C C . LEU A 1 313 ? -10.519 -6.104 -19.126 1.00 90.88 313 LEU A C 1
ATOM 2441 O O . LEU A 1 313 ? -10.876 -6.392 -17.985 1.00 90.88 313 LEU A O 1
ATOM 2445 N N . THR A 1 314 ? -10.781 -6.909 -20.158 1.00 92.75 314 THR A N 1
ATOM 2446 C CA . THR A 1 314 ? -11.269 -8.282 -19.980 1.00 92.75 314 THR A CA 1
ATOM 2447 C C . THR A 1 314 ? -10.117 -9.203 -19.594 1.00 92.75 314 THR A C 1
ATOM 2449 O O . THR A 1 314 ? -8.973 -8.994 -20.005 1.00 92.75 314 THR A O 1
ATOM 2452 N N . ASP A 1 315 ? -10.422 -10.268 -18.850 1.00 89.75 315 ASP A N 1
ATOM 2453 C CA . ASP A 1 315 ? -9.415 -11.254 -18.443 1.00 89.75 315 ASP A CA 1
ATOM 2454 C C . ASP A 1 315 ? -8.726 -11.910 -19.655 1.00 89.75 315 ASP A C 1
ATOM 2456 O O . ASP A 1 315 ? -7.536 -12.221 -19.596 1.00 89.75 315 ASP A O 1
ATOM 2460 N N . GLU A 1 316 ? -9.442 -12.073 -20.774 1.00 92.88 316 GLU A N 1
ATOM 2461 C CA . GLU A 1 316 ? -8.903 -12.583 -22.042 1.00 92.88 316 GLU A CA 1
ATOM 2462 C C . GLU A 1 316 ? -7.858 -11.630 -22.642 1.00 92.88 316 GLU A C 1
ATOM 2464 O O . GLU A 1 316 ? -6.735 -12.051 -22.929 1.00 92.88 316 GLU A O 1
ATOM 2469 N N . ASN A 1 317 ? -8.184 -10.338 -22.764 1.00 93.81 317 ASN A N 1
ATOM 2470 C CA . ASN A 1 317 ? -7.263 -9.346 -23.321 1.00 93.81 317 ASN A CA 1
ATOM 2471 C C . ASN A 1 317 ? -6.029 -9.168 -22.429 1.00 93.81 317 ASN A C 1
ATOM 2473 O O . ASN A 1 317 ? -4.902 -9.159 -22.922 1.00 93.81 317 ASN A O 1
ATOM 2477 N N . ILE A 1 318 ? -6.234 -9.082 -21.111 1.00 94.62 318 ILE A N 1
ATOM 2478 C CA . ILE A 1 318 ? -5.156 -9.014 -20.115 1.00 94.62 318 ILE A CA 1
ATOM 2479 C C . ILE A 1 318 ? -4.247 -10.241 -20.220 1.00 94.62 318 ILE A C 1
ATOM 2481 O O . ILE A 1 318 ? -3.017 -10.115 -20.183 1.00 94.62 318 ILE A O 1
ATOM 2485 N N . SER A 1 319 ? -4.835 -11.428 -20.386 1.00 94.44 319 SER A N 1
ATOM 2486 C CA . SER A 1 319 ? -4.088 -12.673 -20.566 1.00 94.44 319 SER A CA 1
ATOM 2487 C C . SER A 1 319 ? -3.232 -12.649 -21.823 1.00 94.44 319 SER A C 1
ATOM 2489 O O . SER A 1 319 ? -2.027 -12.882 -21.726 1.00 94.44 319 SER A O 1
ATOM 2491 N N . SER A 1 320 ? -3.819 -12.270 -22.959 1.00 93.75 320 SER A N 1
ATOM 2492 C CA . SER A 1 320 ? -3.113 -12.181 -24.237 1.00 93.75 320 SER A CA 1
ATOM 2493 C C . SER A 1 320 ? -1.942 -11.194 -24.198 1.00 93.75 320 SER A C 1
ATOM 2495 O O . SER A 1 320 ? -0.834 -11.554 -24.594 1.00 93.75 320 SER A O 1
ATOM 2497 N N . VAL A 1 321 ? -2.147 -9.978 -23.680 1.00 93.75 321 VAL A N 1
ATOM 2498 C CA . VAL A 1 321 ? -1.086 -8.956 -23.626 1.00 93.75 321 VAL A CA 1
ATOM 2499 C C . VAL A 1 321 ? 0.025 -9.359 -22.661 1.00 93.75 321 VAL A C 1
ATOM 2501 O O . VAL A 1 321 ? 1.202 -9.174 -22.956 1.00 93.75 321 VAL A O 1
ATOM 2504 N N . SER A 1 322 ? -0.313 -9.960 -21.519 1.00 95.06 322 SER A N 1
ATOM 2505 C CA . SER A 1 322 ? 0.728 -10.413 -20.591 1.00 95.06 322 SER A CA 1
ATOM 2506 C C . SER A 1 322 ? 1.563 -11.548 -21.176 1.00 95.06 322 SER A C 1
ATOM 2508 O O . SER A 1 322 ? 2.772 -11.559 -20.976 1.00 95.06 322 SER A O 1
ATOM 2510 N N . GLU A 1 323 ? 0.946 -12.491 -21.895 1.00 95.38 323 GLU A N 1
ATOM 2511 C CA . GLU A 1 323 ? 1.676 -13.566 -22.573 1.00 95.38 323 GLU A CA 1
ATOM 2512 C C . GLU A 1 323 ? 2.601 -13.004 -23.660 1.00 95.38 323 GLU A C 1
ATOM 2514 O O . GLU A 1 323 ? 3.771 -13.378 -23.727 1.00 95.38 323 GLU A O 1
ATOM 2519 N N . ASP A 1 324 ? 2.127 -12.044 -24.453 1.00 94.75 324 ASP A N 1
ATOM 2520 C CA . ASP A 1 324 ? 2.940 -11.339 -25.447 1.00 94.75 324 ASP A CA 1
ATOM 2521 C C . ASP A 1 324 ? 4.125 -10.590 -24.809 1.00 94.75 324 ASP A C 1
ATOM 2523 O O . ASP A 1 324 ? 5.250 -10.686 -25.309 1.00 94.75 324 ASP A O 1
ATOM 2527 N N . ILE A 1 325 ? 3.927 -9.922 -23.666 1.00 95.00 325 ILE A N 1
ATOM 2528 C CA . ILE A 1 325 ? 5.020 -9.290 -22.910 1.00 95.00 325 ILE A CA 1
ATOM 2529 C C . ILE A 1 325 ? 6.008 -10.341 -22.405 1.00 95.00 325 ILE A C 1
ATOM 2531 O O . ILE A 1 325 ? 7.207 -10.183 -22.612 1.00 95.00 325 ILE A O 1
ATOM 2535 N N . LEU A 1 326 ? 5.529 -11.409 -21.761 1.00 95.88 326 LEU A N 1
ATOM 2536 C CA . LEU A 1 326 ? 6.368 -12.448 -21.154 1.00 95.88 326 LEU A CA 1
ATOM 2537 C C . LEU A 1 326 ? 7.183 -13.241 -22.184 1.00 95.88 326 LEU A C 1
ATOM 2539 O O . LEU A 1 326 ? 8.295 -13.674 -21.876 1.00 95.88 326 LEU A O 1
ATOM 2543 N N . THR A 1 327 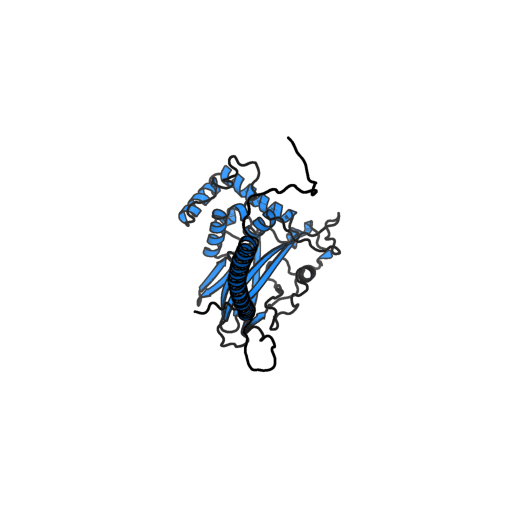? 6.639 -13.446 -23.385 1.00 96.12 327 THR A N 1
ATOM 2544 C CA . THR A 1 327 ? 7.275 -14.230 -24.457 1.00 96.12 327 THR A CA 1
ATOM 2545 C C . THR A 1 327 ? 8.138 -13.379 -25.388 1.00 96.12 327 THR A C 1
ATOM 2547 O O . THR A 1 327 ? 9.134 -13.872 -25.923 1.00 96.12 327 THR A O 1
ATOM 2550 N N . THR A 1 328 ? 7.828 -12.090 -25.553 1.00 95.50 328 THR A N 1
ATOM 2551 C CA . THR A 1 328 ? 8.633 -11.170 -26.362 1.00 95.50 328 THR A CA 1
ATOM 2552 C C . THR A 1 328 ? 9.756 -10.562 -25.525 1.00 95.50 328 THR A C 1
ATOM 2554 O O . THR A 1 328 ? 9.556 -9.563 -24.837 1.00 95.50 328 THR A O 1
ATOM 2557 N N . THR A 1 329 ? 10.979 -11.091 -25.654 1.00 93.88 329 THR A N 1
ATOM 2558 C CA . THR A 1 329 ? 12.166 -10.660 -24.883 1.00 93.88 329 THR A CA 1
ATOM 2559 C C . THR A 1 329 ? 12.320 -9.140 -24.786 1.00 93.88 329 THR A C 1
ATOM 2561 O O . THR A 1 329 ? 12.430 -8.610 -23.688 1.00 93.88 329 THR A O 1
ATOM 2564 N N . LYS A 1 330 ? 12.233 -8.419 -25.913 1.00 92.38 330 LYS A N 1
ATOM 2565 C CA . LYS A 1 330 ? 12.380 -6.952 -25.930 1.00 92.38 330 LYS A CA 1
ATOM 2566 C C . LYS A 1 330 ? 11.281 -6.214 -25.159 1.00 92.38 330 LYS A C 1
ATOM 2568 O O . LYS A 1 330 ? 11.551 -5.157 -24.599 1.00 92.38 330 LYS A O 1
ATOM 2573 N N . LYS A 1 331 ? 10.045 -6.731 -25.160 1.00 92.81 331 LYS A N 1
ATOM 2574 C CA . LYS A 1 331 ? 8.934 -6.141 -24.397 1.00 92.81 331 LYS A CA 1
ATOM 2575 C C . LYS A 1 331 ? 9.134 -6.402 -22.914 1.00 92.81 331 LYS A C 1
ATOM 2577 O O . LYS A 1 331 ? 9.057 -5.461 -22.132 1.00 92.81 331 LYS A O 1
ATOM 2582 N N . TYR A 1 332 ? 9.453 -7.645 -22.548 1.00 94.94 332 TYR A N 1
ATOM 2583 C CA . TYR A 1 332 ? 9.734 -7.987 -21.160 1.00 94.94 332 TYR A CA 1
ATOM 2584 C C . TYR A 1 332 ? 10.875 -7.137 -20.598 1.00 94.94 332 TYR A C 1
ATOM 2586 O O . TYR A 1 332 ? 10.656 -6.448 -19.614 1.00 94.94 332 TYR A O 1
ATOM 2594 N N . GLU A 1 333 ? 12.040 -7.109 -21.256 1.00 94.19 333 GLU A N 1
ATOM 2595 C CA . GLU A 1 333 ? 13.209 -6.327 -20.819 1.00 94.19 333 GLU A CA 1
ATOM 2596 C C . GLU A 1 333 ? 12.876 -4.844 -20.615 1.00 94.19 333 GLU A C 1
ATOM 2598 O O . GLU A 1 333 ? 13.286 -4.244 -19.622 1.00 94.19 333 GLU A O 1
ATOM 2603 N N . LYS A 1 334 ? 12.096 -4.257 -21.532 1.00 92.56 334 LYS A N 1
ATOM 2604 C CA . LYS A 1 334 ? 11.644 -2.863 -21.450 1.00 92.56 334 LYS A CA 1
ATOM 2605 C C . LYS A 1 334 ? 10.781 -2.627 -20.210 1.00 92.56 334 LYS A C 1
ATOM 2607 O O . LYS A 1 334 ? 11.096 -1.750 -19.410 1.00 92.56 334 LYS A O 1
ATOM 2612 N N . TYR A 1 335 ? 9.707 -3.396 -20.042 1.00 94.81 335 TYR A N 1
ATOM 2613 C CA . TYR A 1 335 ? 8.749 -3.159 -18.962 1.00 94.81 335 TYR A CA 1
ATOM 2614 C C . TYR A 1 335 ? 9.260 -3.605 -17.599 1.00 94.81 335 TYR A C 1
ATOM 2616 O O . TYR A 1 335 ? 9.022 -2.908 -16.618 1.00 94.81 335 TYR A O 1
ATOM 2624 N N . SER A 1 336 ? 10.000 -4.714 -17.520 1.00 96.56 336 SER A N 1
ATOM 2625 C CA . SER A 1 336 ? 10.650 -5.112 -16.272 1.00 96.56 336 SER A CA 1
ATOM 2626 C C . SER A 1 336 ? 11.707 -4.092 -15.866 1.00 96.56 336 SER A C 1
ATOM 2628 O O . SER A 1 336 ? 11.845 -3.804 -14.687 1.00 96.56 336 SER A O 1
ATOM 2630 N N . GLY A 1 337 ? 12.420 -3.501 -16.833 1.00 96.06 337 GLY A N 1
ATOM 2631 C CA . GLY A 1 337 ? 13.338 -2.396 -16.568 1.00 96.06 337 GLY A CA 1
ATOM 2632 C C . GLY A 1 337 ? 12.626 -1.183 -15.970 1.00 96.06 337 GLY A C 1
ATOM 2633 O O . GLY A 1 337 ? 13.093 -0.636 -14.981 1.00 96.06 337 GLY A O 1
ATOM 2634 N N . TRP A 1 338 ? 11.478 -0.780 -16.523 1.00 96.50 338 TRP A N 1
ATOM 2635 C CA . TRP A 1 338 ? 10.693 0.338 -15.981 1.00 96.50 338 TRP A CA 1
ATOM 2636 C C . TRP A 1 338 ? 10.094 0.049 -14.603 1.00 96.50 338 TRP A C 1
ATOM 2638 O O . TRP A 1 338 ? 10.055 0.947 -13.768 1.00 96.50 338 TRP A O 1
ATOM 2648 N N . TYR A 1 339 ? 9.660 -1.187 -14.354 1.00 97.81 339 TYR A N 1
ATOM 2649 C CA . TYR A 1 339 ? 9.197 -1.617 -13.035 1.00 97.81 339 TYR A CA 1
ATOM 2650 C C . TYR A 1 339 ? 10.321 -1.513 -11.995 1.00 97.81 339 TYR A C 1
ATOM 2652 O O . TYR A 1 339 ? 10.176 -0.821 -10.995 1.00 97.81 339 TYR A O 1
ATOM 2660 N N . ASN A 1 340 ? 11.486 -2.098 -12.295 1.00 97.69 340 ASN A N 1
ATOM 2661 C CA . ASN A 1 340 ? 12.641 -2.069 -11.398 1.00 97.69 340 ASN A CA 1
ATOM 2662 C C . ASN A 1 340 ? 13.177 -0.648 -11.165 1.00 97.69 340 ASN A C 1
ATOM 2664 O O . ASN A 1 340 ? 13.724 -0.366 -10.105 1.00 97.69 340 ASN A O 1
ATOM 2668 N N . ASN A 1 341 ? 13.052 0.250 -12.147 1.00 96.88 341 ASN A N 1
ATOM 2669 C CA . ASN A 1 341 ? 13.415 1.652 -11.949 1.00 96.88 341 ASN A CA 1
ATOM 2670 C C . ASN A 1 341 ? 12.474 2.326 -10.947 1.00 96.88 341 ASN A C 1
ATOM 2672 O O . ASN A 1 341 ? 12.961 3.012 -10.059 1.00 96.88 341 ASN A O 1
ATOM 2676 N N . ALA A 1 342 ? 11.162 2.072 -11.032 1.00 97.69 342 ALA A N 1
ATOM 2677 C CA . ALA A 1 342 ? 10.212 2.592 -10.051 1.00 97.69 342 ALA A CA 1
ATOM 2678 C C . ALA A 1 342 ? 10.531 2.071 -8.639 1.00 97.69 342 ALA A C 1
ATOM 2680 O O . ALA A 1 342 ? 10.584 2.870 -7.706 1.00 97.69 342 ALA A O 1
ATOM 2681 N N . ASP A 1 343 ? 10.835 0.774 -8.497 1.00 97.19 343 ASP A N 1
ATOM 2682 C CA . ASP A 1 343 ? 11.304 0.189 -7.230 1.00 97.19 343 ASP A CA 1
ATOM 2683 C C . ASP A 1 343 ? 12.564 0.890 -6.703 1.00 97.19 343 ASP A C 1
ATOM 2685 O O . ASP A 1 343 ? 12.643 1.246 -5.527 1.00 97.19 343 ASP A O 1
ATOM 2689 N N . GLN A 1 344 ? 13.552 1.113 -7.574 1.00 95.69 344 GLN A N 1
ATOM 2690 C CA . GLN A 1 344 ? 14.799 1.787 -7.214 1.00 95.69 344 GLN A CA 1
ATOM 2691 C C . GLN A 1 344 ? 14.543 3.235 -6.781 1.00 95.69 344 GLN A C 1
ATOM 2693 O O . GLN A 1 344 ? 15.061 3.668 -5.755 1.00 95.69 344 GLN A O 1
ATOM 2698 N N . THR A 1 345 ? 13.701 3.969 -7.509 1.00 96.31 345 THR A N 1
ATOM 2699 C CA . THR A 1 345 ? 13.320 5.348 -7.180 1.00 96.31 345 THR A CA 1
ATOM 2700 C C . THR A 1 345 ? 12.608 5.430 -5.833 1.00 96.31 345 THR A C 1
ATOM 2702 O O . THR A 1 345 ? 12.877 6.357 -5.060 1.00 96.31 345 THR A O 1
ATOM 2705 N N . LEU A 1 346 ? 11.754 4.451 -5.509 1.00 95.69 346 LEU A N 1
ATOM 2706 C CA . LEU A 1 346 ? 11.175 4.312 -4.173 1.00 95.69 346 LEU A CA 1
ATOM 2707 C C . LEU A 1 346 ? 12.263 4.081 -3.120 1.00 95.69 346 LEU A C 1
ATOM 2709 O O . LEU A 1 346 ? 12.328 4.841 -2.158 1.00 95.69 346 LEU A O 1
ATOM 2713 N N . GLY A 1 347 ? 13.143 3.097 -3.314 1.00 92.81 347 GLY A N 1
ATOM 2714 C CA . GLY A 1 347 ? 14.211 2.772 -2.359 1.00 92.81 347 GLY A CA 1
ATOM 2715 C C . GLY A 1 347 ? 15.241 3.891 -2.148 1.00 92.81 347 GLY A C 1
ATOM 2716 O O . GLY A 1 347 ? 15.803 4.027 -1.060 1.00 92.81 347 GLY A O 1
ATOM 2717 N N . ASP A 1 348 ? 15.477 4.726 -3.162 1.00 93.00 348 ASP A N 1
ATOM 2718 C CA . ASP A 1 348 ? 16.398 5.861 -3.072 1.00 93.00 348 ASP A CA 1
ATOM 2719 C C . ASP A 1 348 ? 15.788 7.069 -2.356 1.00 93.00 348 ASP A C 1
ATOM 2721 O O . ASP A 1 348 ? 16.522 7.835 -1.723 1.00 93.00 348 ASP A O 1
ATOM 2725 N N . SER A 1 349 ? 14.465 7.233 -2.444 1.00 94.19 349 SER A N 1
ATOM 2726 C CA . SER A 1 349 ? 13.776 8.447 -1.995 1.00 94.19 349 SER A CA 1
ATOM 2727 C C . SER A 1 349 ? 12.974 8.270 -0.706 1.00 94.19 349 SER A C 1
ATOM 2729 O O . SER A 1 349 ? 12.784 9.237 0.031 1.00 94.19 349 SER A O 1
ATOM 2731 N N . VAL A 1 350 ? 12.480 7.060 -0.434 1.00 94.44 350 VAL A N 1
ATOM 2732 C CA . VAL A 1 350 ? 11.584 6.749 0.684 1.00 94.44 350 VAL A CA 1
ATOM 2733 C C . VAL A 1 350 ? 12.353 5.995 1.765 1.00 94.44 350 VAL A C 1
ATOM 2735 O O . VAL A 1 350 ? 12.795 4.870 1.563 1.00 94.44 350 VAL A O 1
ATOM 2738 N N . SER A 1 351 ? 12.474 6.602 2.944 1.00 91.81 351 SER A N 1
ATOM 2739 C CA . SER A 1 351 ? 13.057 5.968 4.134 1.00 91.81 351 SER A CA 1
ATOM 2740 C C . SER A 1 351 ? 12.008 5.240 4.968 1.00 91.81 351 SER A C 1
ATOM 2742 O O . SER A 1 351 ? 12.283 4.185 5.532 1.00 91.81 351 SER A O 1
ATOM 2744 N N . TYR A 1 352 ? 10.805 5.810 5.052 1.00 91.19 352 TYR A N 1
ATOM 2745 C CA . TYR A 1 352 ? 9.699 5.278 5.839 1.00 91.19 352 TYR A CA 1
ATOM 2746 C C . TYR A 1 352 ? 8.389 5.396 5.074 1.00 91.19 352 TYR A C 1
ATOM 2748 O O . TYR A 1 352 ? 8.163 6.368 4.354 1.00 91.19 352 TYR A O 1
ATOM 2756 N N . VAL A 1 353 ? 7.496 4.437 5.298 1.00 91.88 353 VAL A N 1
ATOM 2757 C CA . VAL A 1 353 ? 6.104 4.508 4.854 1.00 91.88 353 VAL A CA 1
ATOM 2758 C C . VAL A 1 353 ? 5.182 4.509 6.063 1.00 91.88 353 VAL A C 1
ATOM 2760 O O . VAL A 1 353 ? 5.419 3.792 7.036 1.00 91.88 353 VAL A O 1
ATOM 2763 N N . SER A 1 354 ? 4.128 5.317 6.011 1.00 88.88 354 SER A N 1
ATOM 2764 C CA . SER A 1 354 ? 3.042 5.280 6.984 1.00 88.88 354 SER A CA 1
ATOM 2765 C C . SER A 1 354 ? 1.744 4.879 6.298 1.00 88.88 354 SER A C 1
ATOM 2767 O O . SER A 1 354 ? 1.478 5.272 5.162 1.00 88.88 354 SER A O 1
ATOM 2769 N N . PHE A 1 355 ? 0.949 4.076 6.999 1.00 88.00 355 PHE A N 1
ATOM 2770 C CA . PHE A 1 355 ? -0.390 3.691 6.586 1.00 88.00 355 PHE A CA 1
ATOM 2771 C C . PHE A 1 355 ? -1.364 4.101 7.686 1.00 88.00 355 PHE A C 1
ATOM 2773 O O . PHE A 1 355 ? -1.298 3.601 8.811 1.00 88.00 355 PHE A O 1
ATOM 2780 N N . GLU A 1 356 ? -2.243 5.040 7.367 1.00 87.12 356 GLU A N 1
ATOM 2781 C CA . GLU A 1 356 ? -3.290 5.524 8.256 1.00 87.12 356 GLU A CA 1
ATOM 2782 C C . GLU A 1 356 ? -4.632 4.935 7.828 1.00 87.12 356 GLU A C 1
ATOM 2784 O O . GLU A 1 356 ? -4.932 4.869 6.639 1.00 87.12 356 GLU A O 1
ATOM 2789 N N . LEU A 1 357 ? -5.445 4.523 8.800 1.00 86.88 357 LEU A N 1
ATOM 2790 C CA . LEU A 1 357 ? -6.817 4.080 8.584 1.00 86.88 357 LEU A CA 1
ATOM 2791 C C . LEU A 1 357 ? -7.734 4.854 9.527 1.00 86.88 357 LEU A C 1
ATOM 2793 O O . LEU A 1 357 ? -7.513 4.887 10.739 1.00 86.88 357 LEU A O 1
ATOM 2797 N N . THR A 1 358 ? -8.765 5.462 8.952 1.00 86.44 358 THR A N 1
ATOM 2798 C CA . THR A 1 358 ? -9.809 6.193 9.671 1.00 86.44 358 THR A CA 1
ATOM 2799 C C . THR A 1 358 ? -11.148 5.532 9.402 1.00 86.44 358 THR A C 1
ATOM 2801 O O . THR A 1 358 ? -11.473 5.248 8.252 1.00 86.44 358 THR A O 1
ATOM 2804 N N . ALA A 1 359 ? -11.923 5.290 10.457 1.00 88.00 359 ALA A N 1
ATOM 2805 C CA . ALA A 1 359 ? -13.257 4.713 10.358 1.00 88.00 359 ALA A CA 1
ATOM 2806 C C . ALA A 1 359 ? -14.333 5.753 10.669 1.00 88.00 359 ALA A C 1
ATOM 2808 O O . ALA A 1 359 ? -14.231 6.492 11.649 1.00 88.00 359 ALA A O 1
ATOM 2809 N N . GLU A 1 360 ? -15.405 5.754 9.890 1.00 87.69 360 GLU A N 1
ATOM 2810 C CA . GLU A 1 360 ? -16.577 6.588 10.127 1.00 87.69 360 GLU A CA 1
ATOM 2811 C C . GLU A 1 360 ? -17.871 5.820 9.857 1.00 87.69 360 GLU A C 1
ATOM 2813 O O . GLU A 1 360 ? -17.901 4.853 9.096 1.00 87.69 360 GLU A O 1
ATOM 2818 N N . LEU A 1 361 ? -18.961 6.241 10.503 1.00 87.81 361 LEU A N 1
ATOM 2819 C CA . LEU A 1 361 ? -20.279 5.680 10.222 1.00 87.81 361 LEU A CA 1
ATOM 2820 C C . LEU A 1 361 ? -20.685 6.022 8.793 1.00 87.81 361 LEU A C 1
ATOM 2822 O O . LEU A 1 361 ? -20.757 7.196 8.419 1.00 87.81 361 LEU A O 1
ATOM 2826 N N . ASN A 1 362 ? -21.037 4.998 8.027 1.00 82.12 362 ASN A N 1
ATOM 2827 C CA . ASN A 1 362 ? -21.671 5.196 6.745 1.00 82.12 362 ASN A CA 1
ATOM 2828 C C . ASN A 1 362 ? -23.178 5.386 6.950 1.00 82.12 362 ASN A C 1
ATOM 2830 O O . ASN A 1 362 ? -23.940 4.428 7.051 1.00 82.12 362 ASN A O 1
ATOM 2834 N N . ASN A 1 363 ? -23.596 6.648 7.059 1.00 62.38 363 ASN A N 1
ATOM 2835 C CA . ASN A 1 363 ? -25.000 7.036 7.202 1.00 62.38 363 ASN A CA 1
ATOM 2836 C C . ASN A 1 363 ? -25.705 7.179 5.845 1.00 62.38 363 ASN A C 1
ATOM 2838 O O . ASN A 1 363 ? -26.596 8.020 5.710 1.00 62.38 363 ASN A O 1
ATOM 2842 N N . SER A 1 364 ? -25.312 6.418 4.824 1.00 44.72 364 SER A N 1
ATOM 2843 C CA . SER A 1 364 ? -26.156 6.212 3.647 1.00 44.72 364 SER A CA 1
ATOM 2844 C C . SER A 1 364 ? -27.444 5.529 4.120 1.00 44.72 364 SER A C 1
ATOM 2846 O O . SER A 1 364 ? -27.534 4.316 4.272 1.00 44.72 364 SER A O 1
ATOM 2848 N N . ILE A 1 365 ? -28.417 6.370 4.476 1.00 34.12 365 ILE A N 1
ATOM 2849 C CA . ILE A 1 365 ? -29.797 6.001 4.762 1.00 34.12 365 ILE A CA 1
ATOM 2850 C C . ILE A 1 365 ? -30.328 5.326 3.497 1.00 34.12 365 ILE A C 1
ATOM 2852 O O . ILE A 1 365 ? -30.323 5.974 2.455 1.00 34.12 365 ILE A O 1
ATOM 2856 N N . GLU A 1 366 ? -30.728 4.061 3.650 1.00 32.78 366 GLU A N 1
ATOM 2857 C CA . GLU A 1 366 ? -31.627 3.248 2.802 1.00 32.78 366 GLU A CA 1
ATOM 2858 C C . GLU A 1 366 ? -31.666 3.506 1.286 1.00 32.78 366 GLU A C 1
ATOM 2860 O O . GLU A 1 366 ? -32.176 4.561 0.837 1.00 32.78 366 GLU A O 1
#

Radius of gyration: 32.2 Å; chains: 1; bounding box: 68×101×58 Å

Sequence (366 aa):
MSAKAFDALSKSSDVSSVPQTAQSQVNQDDEDRKKLLAIRKRNLIRFGSLAVLAFVVWLFATIAWFTSNRSVEGSGMQIKAGGMPFELKTSGTTALYQTRTNEIFPNAPSASTTSGGNPTISWLVNQGSNINNYNGSDKTLKEITKIDSSDYGLGPGSNGILKFTVVPTNPDAQLNLRFTTVLKGYSADYDDDGYEIDTKALTDISDENINRYLSGHILFFYELRDGSNTNIVMIENNEFEMSFTGETEVTLYWVWPETLRNILNRNITGLDDSSAQNEIRKLLFAHPELFLERTGTPSDSSKPYDEISIASLTDENISSVSEDILTTTKKYEKYSGWYNNADQTLGDSVSYVSFELTAELNNSIE

Organism: Ruminococcus flavefaciens (NCBI:txid1265)